Protein AF-A0A0G1CYW5-F1 (afdb_monomer_lite)

Structure (mmCIF, N/CA/C/O backbone):
data_AF-A0A0G1CYW5-F1
#
_entry.id   AF-A0A0G1CYW5-F1
#
loop_
_atom_site.group_PDB
_atom_site.id
_atom_site.type_symbol
_atom_site.label_atom_id
_atom_site.label_alt_id
_atom_site.label_comp_id
_atom_site.label_asym_id
_atom_site.label_entity_id
_atom_site.label_seq_id
_atom_site.pdbx_PDB_ins_code
_atom_site.Cartn_x
_atom_site.Cartn_y
_atom_site.Cartn_z
_atom_site.occupancy
_atom_site.B_iso_or_equiv
_atom_site.auth_seq_id
_atom_site.auth_comp_id
_atom_site.auth_asym_id
_atom_site.auth_atom_id
_atom_site.pdbx_PDB_model_num
ATOM 1 N N . MET A 1 1 ? -20.374 -0.350 -3.161 1.00 35.47 1 MET A N 1
ATOM 2 C CA . MET A 1 1 ? -19.148 -0.023 -3.922 1.00 35.47 1 MET A CA 1
ATOM 3 C C . MET A 1 1 ? -18.260 -1.251 -3.926 1.00 35.47 1 MET A C 1
ATOM 5 O O . MET A 1 1 ? -18.201 -1.932 -2.911 1.00 35.47 1 MET A O 1
ATOM 9 N N . ASN A 1 2 ? -17.727 -1.583 -5.100 1.00 37.34 2 ASN A N 1
ATOM 10 C CA . ASN A 1 2 ? -17.243 -2.909 -5.486 1.00 37.34 2 ASN A CA 1
ATOM 11 C C . ASN A 1 2 ? -16.044 -3.383 -4.656 1.00 37.34 2 ASN A C 1
ATOM 13 O O . ASN A 1 2 ? -15.066 -2.659 -4.522 1.00 37.34 2 ASN A O 1
ATOM 17 N N . ALA A 1 3 ? -16.111 -4.624 -4.169 1.00 35.69 3 ALA A N 1
ATOM 18 C CA . ALA A 1 3 ? -15.037 -5.351 -3.486 1.00 35.69 3 ALA A CA 1
ATOM 19 C C . ALA A 1 3 ? -13.924 -5.797 -4.461 1.00 35.69 3 ALA A C 1
ATOM 21 O O . ALA A 1 3 ? -13.541 -6.964 -4.494 1.00 35.69 3 ALA A O 1
ATOM 22 N N . GLN A 1 4 ? -13.466 -4.890 -5.323 1.00 35.16 4 GLN A N 1
ATOM 23 C CA . GLN A 1 4 ? -12.423 -5.149 -6.311 1.00 35.16 4 GLN A CA 1
ATOM 24 C C . GLN A 1 4 ? -11.153 -4.389 -5.940 1.00 35.16 4 GLN A C 1
ATOM 26 O O . GLN A 1 4 ? -11.212 -3.246 -5.500 1.00 35.16 4 GLN A O 1
ATOM 31 N N . LEU A 1 5 ? -10.014 -5.047 -6.145 1.00 34.84 5 LEU A N 1
ATOM 32 C CA . LEU A 1 5 ? -8.709 -4.654 -5.616 1.00 34.84 5 LEU A CA 1
ATOM 33 C C . LEU A 1 5 ? -8.101 -3.377 -6.232 1.00 34.84 5 LEU A C 1
ATOM 35 O O . LEU A 1 5 ? -7.064 -2.952 -5.752 1.00 34.84 5 LEU A O 1
ATOM 39 N N . ASN A 1 6 ? -8.694 -2.769 -7.270 1.00 35.06 6 ASN A N 1
ATOM 40 C CA . ASN A 1 6 ? -8.085 -1.640 -7.987 1.00 35.06 6 ASN A CA 1
ATOM 41 C C . ASN A 1 6 ? -9.138 -0.658 -8.525 1.00 35.06 6 ASN A C 1
ATOM 43 O O . ASN A 1 6 ? -9.950 -1.023 -9.378 1.00 35.06 6 ASN A O 1
ATOM 47 N N . HIS A 1 7 ? -9.094 0.604 -8.090 1.00 34.06 7 HIS A N 1
ATOM 48 C CA . HIS A 1 7 ? -9.807 1.700 -8.747 1.00 34.06 7 HIS A CA 1
ATOM 49 C C . HIS A 1 7 ? -8.996 2.996 -8.612 1.00 34.06 7 HIS A C 1
ATOM 51 O O . HIS A 1 7 ? -8.757 3.449 -7.499 1.00 34.06 7 HIS A O 1
ATOM 57 N N . SER A 1 8 ? -8.611 3.626 -9.725 1.00 36.81 8 SER A N 1
ATOM 58 C CA . SER A 1 8 ? -8.059 4.989 -9.729 1.00 36.81 8 SER A CA 1
ATOM 59 C C . SER A 1 8 ? -8.842 5.887 -10.694 1.00 36.81 8 SER A C 1
ATOM 61 O O . SER A 1 8 ? -9.501 5.413 -11.622 1.00 36.81 8 SER A O 1
ATOM 63 N N . LEU A 1 9 ? -8.837 7.191 -10.412 1.00 36.44 9 LEU A N 1
ATOM 64 C CA . LEU A 1 9 ? -9.386 8.258 -11.248 1.00 36.44 9 LEU A CA 1
ATOM 65 C C . LEU A 1 9 ? -8.272 9.291 -11.445 1.00 36.44 9 LEU A C 1
ATOM 67 O O . LEU A 1 9 ? -7.995 10.062 -10.528 1.00 36.44 9 LEU A O 1
ATOM 71 N N . ALA A 1 10 ? -7.669 9.330 -12.633 1.00 38.66 10 ALA A N 1
ATOM 72 C CA . ALA A 1 10 ? -6.782 10.408 -13.058 1.00 38.66 10 ALA A CA 1
ATOM 73 C C . ALA A 1 10 ? -7.227 10.959 -14.424 1.00 38.66 10 ALA A C 1
ATOM 75 O O . ALA A 1 10 ? -7.764 10.254 -15.275 1.00 38.66 10 ALA A O 1
ATOM 76 N N . THR A 1 11 ? -7.072 12.271 -14.604 1.00 43.22 11 THR A N 1
ATOM 77 C CA . THR A 1 11 ? -7.527 13.039 -15.773 1.00 43.22 11 THR A CA 1
ATOM 78 C C . THR A 1 11 ? -6.419 13.209 -16.815 1.00 43.22 11 THR A C 1
ATOM 80 O O . THR A 1 11 ? -6.026 14.333 -17.128 1.00 43.22 11 THR A O 1
ATOM 83 N N . ALA A 1 12 ? -5.919 12.114 -17.383 1.00 44.38 12 ALA A N 1
ATOM 84 C CA . ALA A 1 12 ? -5.342 12.138 -18.730 1.00 44.38 12 ALA A CA 1
ATOM 85 C C . ALA A 1 12 ? -6.447 11.807 -19.760 1.00 44.38 12 ALA A C 1
ATOM 87 O O . ALA A 1 12 ? -7.526 11.339 -19.381 1.00 44.38 12 ALA A O 1
ATOM 88 N N . PRO A 1 13 ? -6.268 12.081 -21.072 1.00 54.81 13 PRO A N 1
ATOM 89 C CA . PRO A 1 13 ? -7.204 11.570 -22.068 1.00 54.81 13 PRO A CA 1
ATOM 90 C C . PRO A 1 13 ? -7.339 10.057 -21.845 1.00 54.81 13 PRO A C 1
ATOM 92 O O . PRO A 1 13 ? -6.326 9.381 -21.685 1.00 54.81 13 PRO A O 1
ATOM 95 N N . ASN A 1 14 ? -8.573 9.537 -21.809 1.00 60.72 14 ASN A N 1
ATOM 96 C CA . ASN A 1 14 ? -8.888 8.170 -21.355 1.00 60.72 14 ASN A CA 1
ATOM 97 C C . ASN A 1 14 ? -8.006 7.062 -21.955 1.00 60.72 14 ASN A C 1
ATOM 99 O O . ASN A 1 14 ? -7.953 5.975 -21.396 1.00 60.72 14 ASN A O 1
ATOM 103 N N . TYR A 1 15 ? -7.401 7.286 -23.123 1.00 66.88 15 TYR A N 1
ATOM 104 C CA . TYR A 1 15 ? -6.539 6.311 -23.778 1.00 66.88 15 TYR A CA 1
ATOM 105 C C . TYR A 1 15 ? -5.084 6.362 -23.258 1.00 66.88 15 TYR A C 1
ATOM 107 O O . TYR A 1 15 ? -4.686 5.373 -22.654 1.00 66.88 15 TYR A O 1
ATOM 115 N N . PRO A 1 16 ? -4.331 7.483 -23.361 1.00 70.56 16 PRO A N 1
ATOM 116 C CA . PRO A 1 16 ? -3.016 7.634 -22.725 1.00 70.56 16 PRO A CA 1
ATOM 117 C C . PRO A 1 16 ? -2.966 7.248 -21.244 1.00 70.56 16 PRO A C 1
ATOM 119 O O . PRO A 1 16 ? -2.003 6.617 -20.823 1.00 70.56 16 PRO A O 1
ATOM 122 N N . ASP A 1 17 ? -4.000 7.601 -20.474 1.00 72.75 17 ASP A N 1
ATOM 123 C CA . ASP A 1 17 ? -4.091 7.274 -19.046 1.00 72.75 17 ASP A CA 1
ATOM 124 C C . ASP A 1 17 ? -4.133 5.757 -18.802 1.00 72.75 17 ASP A C 1
ATOM 126 O O . ASP A 1 17 ? -3.379 5.220 -17.994 1.00 72.75 17 ASP A O 1
ATOM 130 N N . LYS A 1 18 ? -4.978 5.049 -19.565 1.00 75.19 18 LYS A N 1
ATOM 131 C CA . LYS A 1 18 ? -5.181 3.596 -19.451 1.00 75.19 18 LYS A CA 1
ATOM 132 C C . LYS A 1 18 ? -4.011 2.771 -19.972 1.00 75.19 18 LYS A C 1
ATOM 134 O O . LYS A 1 18 ? -3.909 1.597 -19.632 1.00 75.19 18 LYS A O 1
ATOM 139 N N . THR A 1 19 ? -3.183 3.344 -20.840 1.00 77.94 19 THR A N 1
ATOM 140 C CA . THR A 1 19 ? -2.037 2.650 -21.440 1.00 77.94 19 THR A CA 1
ATOM 141 C C . THR A 1 19 ? -0.721 2.936 -20.719 1.00 77.94 19 THR A C 1
ATOM 143 O O . THR A 1 19 ? 0.299 2.371 -21.106 1.00 77.94 19 THR A O 1
ATOM 146 N N . ALA A 1 20 ? -0.714 3.811 -19.711 1.00 84.25 20 ALA A N 1
ATOM 147 C CA . ALA A 1 20 ? 0.466 4.112 -18.908 1.00 84.25 20 ALA A CA 1
ATOM 148 C C . ALA A 1 20 ? 0.555 3.212 -17.669 1.00 84.25 20 ALA A C 1
ATOM 150 O O . ALA A 1 20 ? -0.458 2.807 -17.099 1.00 84.25 20 ALA A O 1
ATOM 151 N N . VAL A 1 21 ? 1.779 2.972 -17.202 1.00 87.25 21 VAL A N 1
ATOM 152 C CA . VAL A 1 21 ? 2.038 2.583 -15.813 1.00 87.25 21 VAL A CA 1
ATOM 153 C C . VAL A 1 21 ? 2.137 3.862 -14.984 1.00 87.25 21 VAL A C 1
ATOM 155 O O . VAL A 1 21 ? 2.821 4.808 -15.379 1.00 87.25 21 VAL A O 1
ATOM 158 N N . HIS A 1 22 ? 1.428 3.902 -13.857 1.00 86.75 22 HIS A N 1
ATOM 159 C CA . HIS A 1 22 ? 1.350 5.073 -12.984 1.00 86.75 22 HIS A CA 1
ATOM 160 C C . HIS A 1 22 ? 2.319 4.894 -11.820 1.00 86.75 22 HIS A C 1
ATOM 162 O O . HIS A 1 22 ? 2.176 3.968 -11.023 1.00 86.75 22 HIS A O 1
ATOM 168 N N . PHE A 1 23 ? 3.303 5.782 -11.725 1.00 87.12 23 PHE A N 1
ATOM 169 C CA . PHE A 1 23 ? 4.246 5.830 -10.611 1.00 87.12 23 PHE A CA 1
ATOM 170 C C . PHE A 1 23 ? 4.015 7.071 -9.765 1.00 87.12 23 PHE A C 1
ATOM 172 O O . PHE A 1 23 ? 3.715 8.133 -10.295 1.00 87.12 23 PHE A O 1
ATOM 179 N N . ALA A 1 24 ? 4.250 6.974 -8.461 1.00 85.75 24 ALA A N 1
ATOM 180 C CA . ALA A 1 24 ? 4.375 8.149 -7.611 1.00 85.75 24 ALA A CA 1
ATOM 181 C C . ALA A 1 24 ? 5.832 8.625 -7.586 1.00 85.75 24 ALA A C 1
ATOM 183 O O . ALA A 1 24 ? 6.756 7.841 -7.358 1.00 85.75 24 ALA A O 1
ATOM 184 N N . ALA A 1 25 ? 6.058 9.920 -7.802 1.00 81.75 25 ALA A N 1
ATOM 185 C CA . ALA A 1 25 ? 7.388 10.493 -7.656 1.00 81.75 25 ALA A CA 1
ATOM 186 C C . ALA A 1 25 ? 7.749 10.672 -6.169 1.00 81.75 25 ALA A C 1
ATOM 188 O O . ALA A 1 25 ? 7.001 11.289 -5.411 1.00 81.75 25 ALA A O 1
ATOM 189 N N . GLN A 1 26 ? 8.946 10.211 -5.782 1.00 73.19 26 GLN A N 1
ATOM 190 C CA . GLN A 1 26 ? 9.633 10.447 -4.494 1.00 73.19 26 GLN A CA 1
ATOM 191 C C . GLN A 1 26 ? 9.058 9.786 -3.236 1.00 73.19 26 GLN A C 1
ATOM 193 O O . GLN A 1 26 ? 9.808 9.594 -2.281 1.00 73.19 26 GLN A O 1
ATOM 198 N N . ILE A 1 27 ? 7.769 9.460 -3.212 1.00 76.62 27 ILE A N 1
ATOM 199 C CA . ILE A 1 27 ? 7.107 8.791 -2.086 1.00 76.62 27 ILE A CA 1
ATOM 200 C C . ILE A 1 27 ? 6.412 7.524 -2.571 1.00 76.62 27 ILE A C 1
ATOM 202 O O . ILE A 1 27 ? 6.005 7.444 -3.729 1.00 76.62 27 ILE A O 1
ATOM 206 N N . VAL A 1 28 ? 6.224 6.556 -1.674 1.00 78.94 28 VAL A N 1
ATOM 207 C CA . VAL A 1 28 ? 5.245 5.493 -1.919 1.00 78.94 28 VAL A CA 1
ATOM 208 C C . VAL A 1 28 ? 3.871 6.089 -1.660 1.00 78.94 28 VAL A C 1
ATOM 210 O O . VAL A 1 28 ? 3.590 6.532 -0.554 1.00 78.94 28 VAL A O 1
ATOM 213 N N . ALA A 1 29 ? 3.031 6.137 -2.686 1.00 76.25 29 ALA A N 1
ATOM 214 C CA . ALA A 1 29 ? 1.647 6.584 -2.575 1.00 76.25 29 ALA A CA 1
ATOM 215 C C . ALA A 1 29 ? 0.728 5.411 -2.180 1.00 76.25 29 ALA A C 1
ATOM 217 O O . ALA A 1 29 ? -0.295 5.165 -2.813 1.00 76.25 29 ALA A O 1
ATOM 218 N N . ASP A 1 30 ? 1.109 4.673 -1.138 1.00 71.38 30 ASP A N 1
ATOM 219 C CA . ASP A 1 30 ? 0.374 3.533 -0.575 1.00 71.38 30 ASP A CA 1
ATOM 220 C C . ASP A 1 30 ? -1.043 3.920 -0.127 1.00 71.38 30 ASP A C 1
ATOM 222 O O . ASP A 1 30 ? -1.990 3.179 -0.357 1.00 71.38 30 ASP A O 1
ATOM 226 N N . GLY A 1 31 ? -1.229 5.131 0.399 1.00 69.00 31 GLY A N 1
ATOM 227 C CA . GLY A 1 31 ? -2.561 5.651 0.723 1.00 69.00 31 GLY A CA 1
ATOM 228 C C . GLY A 1 31 ? -3.488 5.874 -0.485 1.00 69.00 31 GLY A C 1
ATOM 229 O O . GLY A 1 31 ? -4.690 6.042 -0.294 1.00 69.00 31 GLY A O 1
ATOM 230 N N . TYR A 1 32 ? -2.955 5.895 -1.714 1.00 68.94 32 TYR A N 1
ATOM 231 C CA . TYR A 1 32 ? -3.727 6.098 -2.950 1.00 68.94 32 TYR A CA 1
ATOM 232 C C . TYR A 1 32 ? -3.788 4.847 -3.834 1.00 68.94 32 TYR A C 1
ATOM 234 O O . TYR A 1 32 ? -4.813 4.597 -4.465 1.00 68.94 32 TYR A O 1
ATOM 242 N N . TYR A 1 33 ? -2.698 4.080 -3.883 1.00 69.50 33 TYR A N 1
ATOM 243 C CA . TYR A 1 33 ? -2.515 2.927 -4.771 1.00 69.50 33 TYR A CA 1
ATOM 244 C C . TYR A 1 33 ? -2.221 1.619 -4.023 1.00 69.50 33 TYR A C 1
ATOM 246 O O . TYR A 1 33 ? -2.052 0.578 -4.654 1.00 69.50 33 TYR A O 1
ATOM 254 N N . GLY A 1 34 ? -2.106 1.656 -2.695 1.00 59.84 34 GLY A N 1
ATOM 255 C CA . GLY A 1 34 ? -1.842 0.481 -1.872 1.00 59.84 34 GLY A CA 1
ATOM 256 C C . GLY A 1 34 ? -3.067 -0.422 -1.754 1.00 59.84 34 GLY A C 1
ATOM 257 O O . GLY A 1 34 ? -4.206 0.041 -1.751 1.00 59.84 34 GLY A O 1
ATOM 258 N N . GLY A 1 35 ? -2.815 -1.729 -1.668 1.00 75.12 35 GLY A N 1
ATOM 259 C CA . GLY A 1 35 ? -3.857 -2.737 -1.475 1.00 75.12 35 GLY A CA 1
ATOM 260 C C . GLY A 1 35 ? -4.054 -3.073 -0.000 1.00 75.12 35 GLY A C 1
ATOM 261 O O . GLY A 1 35 ? -5.058 -2.721 0.612 1.00 75.12 35 GLY A O 1
ATOM 262 N N . GLU A 1 36 ? -3.076 -3.766 0.580 1.00 87.00 36 GLU A N 1
ATOM 263 C CA . GLU A 1 36 ? -3.122 -4.232 1.963 1.00 87.00 36 GLU A CA 1
ATOM 264 C C . GLU A 1 36 ? -2.100 -3.484 2.810 1.00 87.00 36 GLU A C 1
ATOM 266 O O . GLU A 1 36 ? -0.896 -3.705 2.668 1.00 87.00 36 GLU A O 1
ATOM 271 N N . LYS A 1 37 ? -2.581 -2.626 3.718 1.00 83.12 37 LYS A N 1
ATOM 272 C CA . LYS A 1 37 ? -1.691 -1.894 4.617 1.00 83.12 37 LYS A CA 1
ATOM 273 C C . LYS A 1 37 ? -0.791 -2.844 5.410 1.00 83.12 37 LYS A C 1
ATOM 275 O O . LYS A 1 37 ? -1.239 -3.927 5.805 1.00 83.12 37 LYS A O 1
ATOM 280 N N . SER A 1 38 ? 0.459 -2.444 5.609 1.00 85.19 38 SER A N 1
ATOM 281 C CA . SER A 1 38 ? 1.541 -3.220 6.219 1.00 85.19 38 SER A CA 1
ATOM 282 C C . SER A 1 38 ? 1.889 -4.517 5.480 1.00 85.19 38 SER A C 1
ATOM 284 O O . SER A 1 38 ? 2.714 -5.281 5.966 1.00 85.19 38 SER A O 1
ATOM 286 N N . ASN A 1 39 ? 1.284 -4.807 4.328 1.00 91.50 39 ASN A N 1
ATOM 287 C CA . ASN A 1 39 ? 1.619 -5.928 3.447 1.00 91.50 39 ASN A CA 1
ATOM 288 C C . ASN A 1 39 ? 1.938 -5.417 2.028 1.00 91.50 39 ASN A C 1
ATOM 290 O O . ASN A 1 39 ? 1.709 -6.102 1.032 1.00 91.50 39 ASN A O 1
ATOM 294 N N . GLU A 1 40 ? 2.413 -4.175 1.913 1.00 90.44 40 GLU A N 1
ATOM 295 C CA . GLU A 1 40 ? 2.607 -3.517 0.630 1.00 90.44 40 GLU A CA 1
ATOM 296 C C . GLU A 1 40 ? 3.815 -4.085 -0.116 1.00 90.44 40 GLU A C 1
ATOM 298 O O . GLU A 1 40 ? 4.939 -4.137 0.378 1.00 90.44 40 GLU A O 1
ATOM 303 N N . VAL A 1 41 ? 3.600 -4.445 -1.375 1.00 91.44 41 VAL A N 1
ATOM 304 C CA . VAL A 1 41 ? 4.690 -4.640 -2.327 1.00 91.44 41 VAL A CA 1
ATOM 305 C C . VAL A 1 41 ? 4.845 -3.353 -3.114 1.00 91.44 41 VAL A C 1
ATOM 307 O O . VAL A 1 41 ? 3.878 -2.859 -3.693 1.00 91.44 41 VAL A O 1
ATOM 310 N N . PHE A 1 42 ? 6.056 -2.806 -3.152 1.00 91.06 42 PHE A N 1
ATOM 311 C CA . PHE A 1 42 ? 6.333 -1.607 -3.935 1.00 91.06 42 PHE A CA 1
ATOM 312 C C . PHE A 1 42 ? 7.677 -1.690 -4.652 1.00 91.06 42 PHE A C 1
ATOM 314 O O . PHE A 1 42 ? 8.542 -2.510 -4.341 1.00 91.06 42 PHE A O 1
ATOM 321 N N . PHE A 1 43 ? 7.832 -0.824 -5.649 1.00 90.25 43 PHE A N 1
ATOM 322 C CA . PHE A 1 43 ? 8.967 -0.817 -6.558 1.00 90.25 43 PHE A CA 1
ATOM 323 C C . PHE A 1 43 ? 9.598 0.570 -6.568 1.00 90.25 43 PHE A C 1
ATOM 325 O O . PHE A 1 43 ? 8.890 1.573 -6.661 1.00 90.25 43 PHE A O 1
ATOM 332 N N . LEU A 1 44 ? 10.927 0.626 -6.515 1.00 89.12 44 LEU A N 1
ATOM 333 C CA . LEU A 1 44 ? 11.687 1.848 -6.752 1.00 89.12 44 LEU A CA 1
ATOM 334 C C . LEU A 1 44 ? 12.423 1.737 -8.075 1.00 89.12 44 LEU A C 1
ATOM 336 O O . LEU A 1 44 ? 13.297 0.887 -8.229 1.00 89.12 44 LEU A O 1
ATOM 340 N N . TYR A 1 45 ? 12.102 2.628 -9.003 1.00 87.94 45 TYR A N 1
ATOM 341 C CA . TYR A 1 45 ? 12.786 2.716 -10.285 1.00 87.94 45 TYR A CA 1
ATOM 342 C C . TYR A 1 45 ? 13.728 3.921 -10.301 1.00 87.94 45 TYR A C 1
ATOM 344 O O . TYR A 1 45 ? 13.310 5.016 -9.909 1.00 87.94 45 TYR A O 1
ATOM 352 N N . PRO A 1 46 ? 14.981 3.751 -10.755 1.00 84.69 46 PRO A N 1
ATOM 353 C CA . PRO A 1 46 ? 15.873 4.873 -11.000 1.00 84.69 46 PRO A CA 1
ATOM 354 C C . PRO A 1 46 ? 15.274 5.837 -12.036 1.00 84.69 46 PRO A C 1
ATOM 356 O O . PRO A 1 46 ? 14.812 5.425 -13.104 1.00 84.69 46 PRO A O 1
ATOM 359 N N . SER A 1 47 ? 15.266 7.134 -11.718 1.00 82.75 47 SER A N 1
ATOM 360 C CA . SER A 1 47 ? 14.685 8.160 -12.595 1.00 82.75 47 SER A CA 1
ATOM 361 C C . SER A 1 47 ? 15.394 8.254 -13.947 1.00 82.75 47 SER A C 1
ATOM 363 O O . SER A 1 47 ? 14.755 8.559 -14.946 1.00 82.75 47 SER A O 1
ATOM 365 N N . ASP A 1 48 ? 16.701 7.996 -13.991 1.00 79.06 48 ASP A N 1
ATOM 366 C CA . ASP A 1 48 ? 17.507 7.968 -15.214 1.00 79.06 48 ASP A CA 1
ATOM 367 C C . ASP A 1 48 ? 17.105 6.808 -16.130 1.00 79.06 48 ASP A C 1
ATOM 369 O O . ASP A 1 48 ? 16.949 7.010 -17.333 1.00 79.06 48 ASP A O 1
ATOM 373 N N . VAL A 1 49 ? 16.850 5.620 -15.576 1.00 83.50 49 VAL A N 1
ATOM 374 C CA . VAL A 1 49 ? 16.348 4.461 -16.331 1.00 83.50 49 VAL A CA 1
ATOM 375 C C . VAL A 1 49 ? 14.983 4.771 -16.940 1.00 83.50 49 VAL A C 1
ATOM 377 O O . VAL A 1 49 ? 14.790 4.567 -18.139 1.00 83.50 49 VAL A O 1
ATOM 380 N N . LEU A 1 50 ? 14.053 5.319 -16.149 1.00 85.56 50 LEU A N 1
ATOM 381 C CA . LEU A 1 50 ? 12.732 5.696 -16.658 1.00 85.56 50 LEU A CA 1
ATOM 382 C C . LEU A 1 50 ? 12.830 6.784 -17.734 1.00 85.56 50 LEU A C 1
ATOM 384 O O . LEU A 1 50 ? 12.254 6.633 -18.807 1.00 85.56 50 LEU A O 1
ATOM 388 N N . ALA A 1 51 ? 13.589 7.851 -17.476 1.00 83.38 51 ALA A N 1
ATOM 389 C CA . ALA A 1 51 ? 13.693 8.988 -18.384 1.00 83.38 51 ALA A CA 1
ATOM 390 C C . ALA A 1 51 ? 14.435 8.673 -19.690 1.00 83.38 51 ALA A C 1
ATOM 392 O O . ALA A 1 51 ? 14.185 9.325 -20.701 1.00 83.38 51 ALA A O 1
ATOM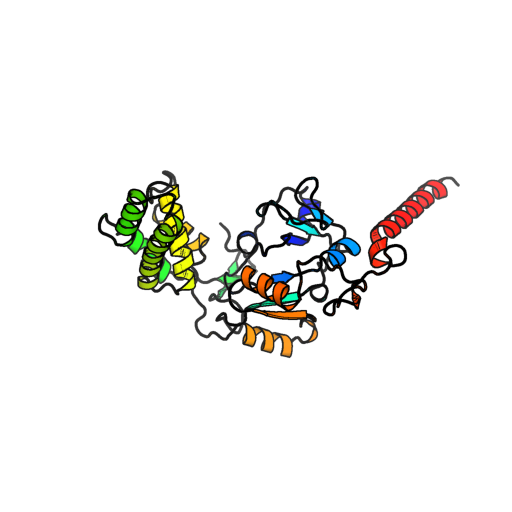 393 N N . SER A 1 52 ? 15.365 7.715 -19.671 1.00 79.44 52 SER A N 1
ATOM 394 C CA . SER A 1 52 ? 16.179 7.369 -20.841 1.00 79.44 52 SER A CA 1
ATOM 395 C C . SER A 1 52 ? 15.584 6.267 -21.710 1.00 79.44 52 SER A C 1
ATOM 397 O O . SER A 1 52 ? 15.982 6.167 -22.862 1.00 79.44 52 SER A O 1
ATOM 399 N N . GLN A 1 53 ? 14.672 5.432 -21.201 1.00 81.81 53 GLN A N 1
ATOM 400 C CA . GLN A 1 53 ? 14.197 4.235 -21.923 1.00 81.81 53 GLN A CA 1
ATOM 401 C C . GLN A 1 53 ? 12.694 4.237 -22.208 1.00 81.81 53 GLN A C 1
ATOM 403 O O . GLN A 1 53 ? 12.191 3.362 -22.924 1.00 81.81 53 GLN A O 1
ATOM 408 N N . HIS A 1 54 ? 11.965 5.197 -21.642 1.00 83.56 54 HIS A N 1
ATOM 409 C CA . HIS A 1 54 ? 10.517 5.251 -21.733 1.00 83.56 54 HIS A CA 1
ATOM 410 C C . HIS A 1 54 ? 10.026 6.652 -22.061 1.00 83.56 54 HIS A C 1
ATOM 412 O O . HIS A 1 54 ? 10.592 7.654 -21.629 1.00 83.56 54 HIS A O 1
ATOM 418 N N . ASP A 1 55 ? 8.911 6.701 -22.782 1.00 83.69 55 ASP A N 1
ATOM 419 C CA . ASP A 1 55 ? 8.125 7.917 -22.881 1.00 83.69 55 ASP A CA 1
ATOM 420 C C . ASP A 1 55 ? 7.432 8.145 -21.541 1.00 83.69 55 ASP A C 1
ATOM 422 O O . ASP A 1 55 ? 6.857 7.220 -20.956 1.00 83.69 55 ASP A O 1
ATOM 426 N N . PHE A 1 56 ? 7.479 9.379 -21.049 1.00 86.69 56 PHE A N 1
ATOM 427 C CA . PHE A 1 56 ? 6.874 9.727 -19.775 1.00 86.69 56 PHE A CA 1
ATOM 428 C C . PHE A 1 56 ? 6.243 11.113 -19.795 1.00 86.69 56 PHE A C 1
ATOM 430 O O . PHE A 1 56 ? 6.612 11.994 -20.573 1.00 86.69 56 PHE A O 1
ATOM 437 N N . ALA A 1 57 ? 5.292 11.316 -18.894 1.00 85.50 57 ALA A N 1
ATOM 438 C CA . ALA A 1 57 ? 4.733 12.619 -18.594 1.00 85.50 57 ALA A CA 1
ATOM 439 C C . ALA A 1 57 ? 4.432 12.711 -17.103 1.00 85.50 57 ALA A C 1
ATOM 441 O O . ALA A 1 57 ? 4.071 11.727 -16.464 1.00 85.50 57 ALA A O 1
ATOM 442 N N . PHE A 1 58 ? 4.545 13.911 -16.551 1.00 84.25 58 PHE A N 1
ATOM 443 C CA . PHE A 1 58 ? 4.110 14.181 -15.189 1.00 84.25 58 PHE A CA 1
ATOM 444 C C . PHE A 1 58 ? 2.695 14.741 -15.186 1.00 84.25 58 PHE A C 1
ATOM 446 O O . PHE A 1 58 ? 2.295 15.492 -16.082 1.00 84.25 58 PHE A O 1
ATOM 453 N N . ASN A 1 59 ? 1.959 14.442 -14.121 1.00 77.50 59 ASN A N 1
ATOM 454 C CA . ASN A 1 59 ? 0.691 15.093 -13.848 1.00 77.50 59 ASN A CA 1
ATOM 455 C C . ASN A 1 59 ? 0.920 16.562 -13.440 1.00 77.50 59 ASN A C 1
ATOM 457 O O . ASN A 1 59 ? 1.149 16.885 -12.272 1.00 77.50 59 ASN A O 1
ATOM 461 N N . GLY A 1 60 ? 0.900 17.471 -14.417 1.00 71.56 60 GLY A N 1
ATOM 462 C CA . GLY A 1 60 ? 1.000 18.920 -14.214 1.00 71.56 60 GLY A CA 1
ATOM 463 C C . GLY A 1 60 ? 2.162 19.586 -14.957 1.00 71.56 60 GLY A C 1
ATOM 464 O O . GLY A 1 60 ? 3.185 18.977 -15.256 1.00 71.56 60 GLY A O 1
ATOM 465 N N . TRP A 1 61 ? 1.998 20.876 -15.254 1.00 69.94 61 TRP A N 1
ATOM 466 C CA . TRP A 1 61 ? 2.967 21.660 -16.024 1.00 69.94 61 TRP A CA 1
ATOM 467 C C . TRP A 1 61 ? 4.275 21.913 -15.260 1.00 69.94 61 TRP A C 1
ATOM 469 O O . TRP A 1 61 ? 4.259 22.280 -14.087 1.00 69.94 61 TRP A O 1
ATOM 479 N N . GLY A 1 62 ? 5.410 21.791 -15.959 1.00 72.75 62 GLY A N 1
ATOM 480 C CA . GLY A 1 62 ? 6.739 22.151 -15.440 1.00 72.75 62 GLY A CA 1
ATOM 481 C C . GLY A 1 62 ? 7.347 21.157 -14.443 1.00 72.75 62 GLY A C 1
ATOM 482 O O . GLY A 1 62 ? 8.316 21.507 -13.755 1.00 72.75 62 GLY A O 1
ATOM 483 N N . LYS A 1 63 ? 6.767 19.956 -14.357 1.00 79.38 63 LYS A N 1
ATOM 484 C CA . LYS A 1 63 ? 7.258 18.819 -13.579 1.00 79.38 63 LYS A CA 1
ATOM 485 C C . LYS A 1 63 ? 8.099 17.897 -14.462 1.00 79.38 63 LYS A C 1
ATOM 487 O O . LYS A 1 63 ? 7.741 17.640 -15.608 1.00 79.38 63 LYS A O 1
ATOM 492 N N . ASP A 1 64 ? 9.209 17.425 -13.916 1.00 81.00 64 ASP A N 1
ATOM 493 C CA . ASP A 1 64 ? 10.156 16.521 -14.563 1.00 81.00 64 ASP A CA 1
ATOM 494 C C . ASP A 1 64 ? 10.984 15.777 -13.497 1.00 81.00 64 ASP A C 1
ATOM 496 O O . ASP A 1 64 ? 10.849 16.032 -12.298 1.00 81.00 64 ASP A O 1
ATOM 500 N N . PHE A 1 65 ? 11.867 14.876 -13.930 1.00 81.12 65 PHE A N 1
ATOM 501 C CA . PHE A 1 65 ? 12.772 14.133 -13.047 1.00 81.12 65 PHE A CA 1
ATOM 502 C C . PHE A 1 65 ? 13.979 14.942 -12.537 1.00 81.12 65 PHE A C 1
ATOM 504 O O . PHE A 1 65 ? 14.767 14.420 -11.752 1.00 81.12 65 PHE A O 1
ATOM 511 N N . THR A 1 66 ? 14.161 16.197 -12.961 1.00 76.25 66 THR A N 1
ATOM 512 C CA . THR A 1 66 ? 15.368 16.985 -12.641 1.00 76.25 66 THR A CA 1
ATOM 513 C C . THR A 1 66 ? 15.328 17.609 -11.250 1.00 76.25 66 THR A C 1
ATOM 515 O O . THR A 1 66 ? 16.355 18.055 -10.736 1.00 76.25 66 THR A O 1
ATOM 518 N N . LYS A 1 67 ? 14.148 17.647 -10.624 1.00 74.50 67 LYS A N 1
ATOM 519 C CA . LYS A 1 67 ? 13.939 18.237 -9.302 1.00 74.50 67 LYS A CA 1
ATOM 520 C C . LYS A 1 67 ? 12.895 17.467 -8.491 1.00 74.50 67 LYS A C 1
ATOM 522 O O . LYS A 1 67 ? 11.953 16.908 -9.056 1.00 74.50 67 LYS A O 1
ATOM 527 N N . PRO A 1 68 ? 13.018 17.491 -7.156 1.00 73.94 68 PRO A N 1
ATOM 528 C CA . PRO A 1 68 ? 11.945 17.117 -6.251 1.00 73.94 68 PRO A CA 1
ATOM 529 C C . PRO A 1 68 ? 10.608 17.790 -6.596 1.00 73.94 68 PRO A C 1
ATOM 531 O O . PRO A 1 68 ? 10.568 18.997 -6.843 1.00 73.94 68 PRO A O 1
ATOM 534 N N . GLN A 1 69 ? 9.511 17.034 -6.570 1.00 74.75 69 GLN A N 1
ATOM 535 C CA . GLN A 1 69 ? 8.158 17.573 -6.669 1.00 74.75 69 GLN A CA 1
ATOM 536 C C . GLN A 1 69 ? 7.756 18.187 -5.325 1.00 74.75 69 GLN A C 1
ATOM 538 O O . GLN A 1 69 ? 8.015 17.633 -4.259 1.00 74.75 69 GLN A O 1
ATOM 543 N N . SER A 1 70 ? 7.127 19.361 -5.373 1.00 69.12 70 SER A N 1
ATOM 544 C CA . SER A 1 70 ? 6.630 20.058 -4.180 1.00 69.12 70 SER A CA 1
ATOM 545 C C . SER A 1 70 ? 5.212 19.643 -3.777 1.00 69.12 70 SER A C 1
ATOM 547 O O . SER A 1 70 ? 4.779 19.943 -2.672 1.00 69.12 70 SER A O 1
ATOM 549 N N . GLU A 1 71 ? 4.473 19.018 -4.694 1.00 71.00 71 GLU A N 1
ATOM 550 C CA . GLU A 1 71 ? 3.103 18.534 -4.508 1.00 71.00 71 GLU A CA 1
ATOM 551 C C . GLU A 1 71 ? 3.145 17.012 -4.374 1.00 71.00 71 GLU A C 1
ATOM 553 O O . GLU A 1 71 ? 3.740 16.357 -5.226 1.00 71.00 71 GLU A O 1
ATOM 558 N N . THR A 1 72 ? 2.513 16.464 -3.337 1.00 69.94 72 THR A N 1
ATOM 559 C CA . THR A 1 72 ? 2.509 15.023 -3.034 1.00 69.94 72 THR A CA 1
ATOM 560 C C . THR A 1 72 ? 1.210 14.332 -3.431 1.00 69.94 72 THR A C 1
ATOM 562 O O . THR A 1 72 ? 1.203 13.117 -3.573 1.00 69.94 72 THR A O 1
ATOM 565 N N . LYS A 1 73 ? 0.112 15.076 -3.623 1.00 68.56 73 LYS A N 1
ATOM 566 C CA . LYS A 1 73 ? -1.191 14.514 -4.009 1.00 68.56 73 LYS A CA 1
ATOM 567 C C . LYS A 1 73 ? -1.309 14.244 -5.509 1.00 68.56 73 LYS A C 1
ATOM 569 O O . LYS A 1 73 ? -2.011 13.332 -5.916 1.00 68.56 73 LYS A O 1
ATOM 574 N N . TRP A 1 74 ? -0.659 15.070 -6.322 1.00 72.06 74 TRP A N 1
ATOM 575 C CA . TRP A 1 74 ? -0.677 14.988 -7.785 1.00 72.06 74 TRP A CA 1
ATOM 576 C C . TRP A 1 74 ? 0.747 14.789 -8.302 1.00 72.06 74 TRP A C 1
ATOM 578 O O . TRP A 1 74 ? 1.258 15.601 -9.074 1.00 72.06 74 TRP A O 1
ATOM 588 N N . ASN A 1 75 ? 1.442 13.777 -7.795 1.00 76.31 75 ASN A N 1
ATOM 589 C CA . ASN A 1 75 ? 2.834 13.475 -8.136 1.00 76.31 75 ASN A CA 1
ATOM 590 C C . ASN A 1 75 ? 2.964 12.282 -9.093 1.00 76.31 75 ASN A C 1
ATOM 592 O O . ASN A 1 75 ? 4.040 11.683 -9.160 1.00 76.31 75 ASN A O 1
ATOM 596 N N . ASP A 1 76 ? 1.891 11.958 -9.821 1.00 83.44 76 ASP A N 1
ATOM 597 C CA . ASP A 1 76 ? 1.890 10.847 -10.764 1.00 83.44 76 ASP A CA 1
ATOM 598 C C . ASP A 1 76 ? 2.858 11.108 -11.919 1.00 83.44 76 ASP A C 1
ATOM 600 O O . ASP A 1 76 ? 2.905 12.199 -12.507 1.00 83.44 76 ASP A O 1
ATOM 604 N N . VAL A 1 77 ? 3.594 10.060 -12.258 1.00 87.06 77 VAL A N 1
ATOM 605 C CA . VAL A 1 77 ? 4.393 9.940 -13.464 1.00 87.06 77 VAL A CA 1
ATOM 606 C C . VAL A 1 77 ? 3.777 8.835 -14.300 1.00 87.06 77 VAL A C 1
ATOM 608 O O . VAL A 1 77 ? 3.780 7.665 -13.916 1.00 87.06 77 VAL A O 1
ATOM 611 N N . PHE A 1 78 ? 3.243 9.224 -15.449 1.00 87.38 78 PHE A N 1
ATOM 612 C CA . PHE A 1 78 ? 2.770 8.306 -16.468 1.00 87.38 78 PHE A CA 1
ATOM 613 C C . PHE A 1 78 ? 3.986 7.839 -17.251 1.00 87.38 78 PHE A C 1
ATOM 615 O O . PHE A 1 78 ? 4.688 8.668 -17.828 1.00 87.38 78 PHE A O 1
ATOM 622 N N . VAL A 1 79 ? 4.248 6.537 -17.261 1.00 87.56 79 VAL A N 1
ATOM 623 C CA . VAL A 1 79 ? 5.331 5.938 -18.045 1.00 87.56 79 VAL A CA 1
ATOM 624 C C . VAL A 1 79 ? 4.717 4.947 -19.015 1.00 87.56 79 VAL A C 1
ATOM 626 O O . VAL A 1 79 ? 4.032 4.006 -18.605 1.00 87.56 79 VAL A O 1
ATOM 629 N N . TRP A 1 80 ? 4.947 5.151 -20.309 1.00 85.12 80 TRP A N 1
ATOM 630 C CA . TRP A 1 80 ? 4.399 4.270 -21.328 1.00 85.12 80 TRP A CA 1
ATOM 631 C C . TRP A 1 80 ? 5.332 3.083 -21.596 1.00 85.12 80 TRP A C 1
ATOM 633 O O . TRP A 1 80 ? 6.549 3.249 -21.767 1.00 85.12 80 TRP A O 1
ATOM 643 N N . PRO A 1 81 ? 4.778 1.858 -21.620 1.00 79.81 81 PRO A N 1
ATOM 644 C CA . PRO A 1 81 ? 5.526 0.676 -21.997 1.00 79.81 81 PRO A CA 1
ATOM 645 C C . PRO A 1 81 ? 5.965 0.783 -23.457 1.00 79.81 81 PRO A C 1
ATOM 647 O O . PRO A 1 81 ? 5.380 1.489 -24.276 1.00 79.81 81 PRO A O 1
ATOM 650 N N . SER A 1 82 ? 7.012 0.034 -23.782 1.00 68.62 82 SER A N 1
ATOM 651 C CA . SER A 1 82 ? 7.676 0.110 -25.087 1.00 68.62 82 SER A CA 1
ATOM 652 C C . SER A 1 82 ? 6.821 -0.405 -26.250 1.00 68.62 82 SER A C 1
ATOM 654 O O . SER A 1 82 ? 7.160 -0.170 -27.402 1.00 68.62 82 SER A O 1
ATOM 656 N N . THR A 1 83 ? 5.747 -1.147 -25.964 1.00 67.44 83 THR A N 1
ATOM 657 C CA . THR A 1 83 ? 4.867 -1.766 -26.960 1.00 67.44 83 THR A CA 1
ATOM 658 C C . THR A 1 83 ? 3.403 -1.687 -26.522 1.00 67.44 83 THR A C 1
ATOM 660 O O . THR A 1 83 ? 3.092 -1.786 -25.334 1.00 67.44 83 THR A O 1
ATOM 663 N N . LEU A 1 84 ? 2.489 -1.551 -27.493 1.00 63.16 84 LEU A N 1
ATOM 664 C CA . LEU A 1 84 ? 1.035 -1.514 -27.255 1.00 63.16 84 LEU A CA 1
ATOM 665 C C . LEU A 1 84 ? 0.468 -2.862 -26.774 1.00 63.16 84 LEU A C 1
ATOM 667 O O . LEU A 1 84 ? -0.540 -2.876 -26.074 1.00 63.16 84 LEU A O 1
ATOM 671 N N . ASP A 1 85 ? 1.144 -3.971 -27.091 1.00 64.12 85 ASP A N 1
ATOM 672 C CA . ASP A 1 85 ? 0.774 -5.331 -26.657 1.00 64.12 85 ASP A CA 1
ATOM 673 C C . ASP A 1 85 ? 1.221 -5.651 -25.201 1.00 64.12 85 ASP A C 1
ATOM 675 O O . ASP A 1 85 ? 0.992 -6.750 -24.707 1.00 64.12 85 ASP A O 1
ATOM 679 N N . ASN A 1 86 ? 1.843 -4.660 -24.539 1.00 63.53 86 ASN A N 1
ATOM 680 C CA . ASN A 1 86 ? 2.152 -4.434 -23.117 1.00 63.53 86 ASN A CA 1
ATOM 681 C C . ASN A 1 86 ? 2.672 -5.594 -22.230 1.00 63.53 86 ASN A C 1
ATOM 683 O O . ASN A 1 86 ? 1.888 -6.425 -21.776 1.00 63.53 86 ASN A O 1
ATOM 687 N N . PRO A 1 87 ? 3.943 -5.539 -21.781 1.00 65.06 87 PRO A N 1
ATOM 688 C CA . PRO A 1 87 ? 4.383 -6.262 -20.582 1.00 65.06 87 PRO A CA 1
ATOM 689 C C . PRO A 1 87 ? 4.653 -5.370 -19.346 1.00 65.06 87 PRO A C 1
ATOM 691 O O . PRO A 1 87 ? 5.119 -5.873 -18.328 1.00 65.06 87 PRO A O 1
ATOM 694 N N . GLY A 1 88 ? 4.372 -4.066 -19.392 1.00 79.25 88 GLY A N 1
ATOM 695 C CA . GLY A 1 88 ? 4.633 -3.113 -18.306 1.00 79.25 88 GLY A CA 1
ATOM 696 C C . GLY A 1 88 ? 6.087 -2.632 -18.255 1.00 79.25 88 GLY A C 1
ATOM 697 O O . GLY A 1 88 ? 6.810 -2.680 -19.254 1.00 79.25 88 GLY A O 1
ATOM 698 N N . ILE A 1 89 ? 6.515 -2.138 -17.089 1.00 86.25 89 ILE A N 1
ATOM 699 C CA . ILE A 1 89 ? 7.926 -1.827 -16.810 1.00 86.25 89 ILE A CA 1
ATOM 700 C C . ILE A 1 89 ? 8.579 -3.070 -16.190 1.00 86.25 89 ILE A C 1
ATOM 702 O O . ILE A 1 89 ? 8.010 -3.623 -15.246 1.00 86.25 89 ILE A O 1
ATOM 706 N N . PRO A 1 90 ? 9.738 -3.541 -16.695 1.00 86.44 90 PRO A N 1
ATOM 707 C CA . PRO A 1 90 ? 10.383 -4.736 -16.163 1.00 86.44 90 PRO A CA 1
ATOM 708 C C . PRO A 1 90 ? 10.726 -4.584 -14.682 1.00 86.44 90 PRO A C 1
ATOM 710 O O . PRO A 1 90 ? 11.425 -3.647 -14.315 1.00 86.44 90 PRO A O 1
ATOM 713 N N . VAL A 1 91 ? 10.322 -5.551 -13.858 1.00 88.94 91 VAL A N 1
ATOM 714 C CA . VAL A 1 91 ? 10.587 -5.552 -12.409 1.00 88.94 91 VAL A CA 1
ATOM 715 C C . VAL A 1 91 ? 12.085 -5.451 -12.093 1.00 88.94 91 VAL A C 1
ATOM 717 O O . VAL A 1 91 ? 12.479 -4.733 -11.178 1.00 88.94 91 VAL A O 1
ATOM 720 N N . ASP A 1 92 ? 12.929 -6.093 -12.902 1.00 88.62 92 ASP A N 1
ATOM 721 C CA . ASP A 1 92 ? 14.388 -6.064 -12.740 1.00 88.62 92 ASP A CA 1
ATOM 722 C C . ASP A 1 92 ? 15.030 -4.712 -13.084 1.00 88.62 92 ASP A C 1
ATOM 724 O O . ASP A 1 92 ? 16.209 -4.506 -12.810 1.00 88.62 92 ASP A O 1
ATOM 728 N N . ALA A 1 93 ? 14.282 -3.776 -13.680 1.00 86.69 93 ALA A N 1
ATOM 729 C CA . ALA A 1 93 ? 14.765 -2.416 -13.913 1.00 86.69 93 ALA A CA 1
ATOM 730 C C . ALA A 1 93 ? 14.693 -1.534 -12.651 1.00 86.69 93 ALA A C 1
ATOM 732 O O . ALA A 1 93 ? 15.132 -0.385 -12.690 1.00 86.69 93 ALA A O 1
ATOM 733 N N . GLY A 1 94 ? 14.150 -2.052 -11.546 1.00 89.06 94 GLY A N 1
ATOM 734 C CA . GLY A 1 94 ? 14.064 -1.363 -10.264 1.00 89.06 94 GLY A CA 1
ATOM 735 C C . GLY A 1 94 ? 14.450 -2.253 -9.085 1.00 89.06 94 GLY A C 1
ATOM 736 O O . GLY A 1 94 ? 14.888 -3.390 -9.244 1.00 89.06 94 GLY A O 1
ATOM 737 N N . VAL A 1 95 ? 14.289 -1.712 -7.880 1.00 91.69 95 VAL A N 1
ATOM 738 C CA . VAL A 1 95 ? 14.398 -2.445 -6.615 1.00 91.69 95 VAL A CA 1
ATOM 739 C C . VAL A 1 95 ? 12.999 -2.815 -6.141 1.00 91.69 95 VAL A C 1
ATOM 741 O O . VAL A 1 95 ? 12.142 -1.942 -5.995 1.00 91.69 95 VAL A O 1
ATOM 744 N N . VAL A 1 96 ? 12.782 -4.095 -5.856 1.00 94.19 96 VAL A N 1
ATOM 745 C CA . VAL A 1 96 ? 11.534 -4.604 -5.280 1.00 94.19 96 VAL A CA 1
ATOM 746 C C . VAL A 1 96 ? 11.627 -4.601 -3.767 1.00 94.19 96 VAL A C 1
ATOM 748 O O . VAL A 1 96 ? 12.581 -5.134 -3.199 1.00 94.19 96 VAL A O 1
ATOM 751 N N . PHE A 1 97 ? 10.614 -4.041 -3.121 1.00 94.88 97 PHE A N 1
ATOM 752 C CA . PHE A 1 97 ? 10.459 -4.046 -1.677 1.00 94.88 97 PHE A CA 1
ATOM 753 C C . PHE A 1 97 ? 9.306 -4.964 -1.296 1.00 94.88 97 PHE A C 1
ATOM 755 O O . PHE A 1 97 ? 8.177 -4.774 -1.748 1.00 94.88 97 PHE A O 1
ATOM 762 N N . LEU A 1 98 ? 9.614 -5.963 -0.469 1.00 95.75 98 LEU A N 1
ATOM 763 C CA . LEU A 1 98 ? 8.647 -6.920 0.060 1.00 95.75 98 LEU A CA 1
ATOM 764 C C . LEU A 1 98 ? 8.575 -6.805 1.589 1.00 95.75 98 LEU A C 1
ATOM 766 O O . LEU A 1 98 ? 9.629 -6.689 2.226 1.00 95.75 98 LEU A O 1
ATOM 770 N N . PRO A 1 99 ? 7.379 -6.892 2.196 1.00 95.25 99 PRO A N 1
ATOM 771 C CA . PRO A 1 99 ? 7.247 -6.887 3.646 1.00 95.25 99 PRO A CA 1
ATOM 772 C C . PRO A 1 99 ? 7.984 -8.083 4.247 1.00 95.25 99 PRO A C 1
ATOM 774 O O . PRO A 1 99 ? 7.961 -9.194 3.711 1.00 95.25 99 PRO A O 1
ATOM 777 N N . GLU A 1 100 ? 8.646 -7.882 5.380 1.00 96.50 100 GLU A N 1
ATOM 778 C CA . GLU A 1 100 ? 9.388 -8.957 6.024 1.00 96.50 100 GLU A CA 1
ATOM 779 C C . GLU A 1 100 ? 8.503 -9.785 6.964 1.00 96.50 100 GLU A C 1
ATOM 781 O O . GLU A 1 100 ? 8.498 -11.018 6.904 1.00 96.50 100 GLU A O 1
ATOM 786 N N . LYS A 1 101 ? 7.777 -9.112 7.861 1.00 95.69 101 LYS A N 1
ATOM 787 C CA . LYS A 1 101 ? 7.226 -9.733 9.078 1.00 95.69 101 LYS A CA 1
ATOM 788 C C . LYS A 1 101 ? 5.719 -9.941 9.065 1.00 95.69 101 LYS A C 1
ATOM 790 O O . LYS A 1 101 ? 5.202 -10.582 9.977 1.00 95.69 101 LYS A O 1
ATOM 795 N N . THR A 1 102 ? 5.022 -9.425 8.063 1.00 94.00 102 THR A N 1
ATOM 796 C CA . THR A 1 102 ? 3.560 -9.401 8.062 1.00 94.00 102 THR A CA 1
ATOM 797 C C . THR A 1 102 ? 2.998 -10.822 8.035 1.00 94.00 102 THR A C 1
ATOM 799 O O . THR A 1 102 ? 3.430 -11.616 7.192 1.00 94.00 102 THR A O 1
ATOM 802 N N . PRO A 1 103 ? 2.098 -11.187 8.969 1.00 95.19 103 PRO A N 1
ATOM 803 C CA . PRO A 1 103 ? 1.461 -12.495 8.966 1.00 95.19 103 PRO A CA 1
ATOM 804 C C . PRO A 1 103 ? 0.497 -12.605 7.786 1.00 95.19 103 PRO A C 1
ATOM 806 O O . PRO A 1 103 ? -0.443 -11.815 7.676 1.00 95.19 103 PRO A O 1
ATOM 809 N N . VAL A 1 104 ? 0.733 -13.584 6.921 1.00 96.69 104 VAL A N 1
ATOM 810 C CA . VAL A 1 104 ? -0.046 -13.813 5.703 1.00 96.69 104 VAL A CA 1
ATOM 811 C C . VAL A 1 104 ? -0.441 -15.272 5.574 1.00 96.69 104 VAL A C 1
ATOM 813 O O . VAL A 1 104 ? 0.236 -16.172 6.077 1.00 96.69 104 VAL A O 1
ATOM 816 N N . ASP A 1 105 ? -1.554 -15.503 4.898 1.00 96.75 105 ASP A N 1
ATOM 817 C CA . ASP A 1 105 ? -1.992 -16.827 4.496 1.00 96.75 105 ASP A CA 1
ATOM 818 C C . ASP A 1 105 ? -0.971 -17.454 3.518 1.00 96.75 105 ASP A C 1
ATOM 820 O O . ASP A 1 105 ? -0.581 -16.810 2.540 1.00 96.75 105 ASP A O 1
ATOM 824 N N . PRO A 1 106 ? -0.509 -18.693 3.758 1.00 96.25 106 PRO A N 1
ATOM 825 C CA . PRO A 1 106 ? 0.543 -19.321 2.961 1.00 96.25 106 PRO A CA 1
ATOM 826 C C . PRO A 1 106 ? 0.116 -19.671 1.529 1.00 96.25 106 PRO A C 1
ATOM 828 O O . PRO A 1 106 ? 0.986 -19.879 0.688 1.00 96.25 106 PRO A O 1
ATOM 831 N N . GLU A 1 107 ? -1.186 -19.767 1.243 1.00 93.62 107 GLU A N 1
ATOM 832 C CA . GLU A 1 107 ? -1.700 -20.059 -0.100 1.00 93.62 107 GLU A CA 1
ATOM 833 C C . GLU A 1 107 ? -1.829 -18.780 -0.935 1.00 93.62 107 GLU A C 1
ATOM 835 O O . GLU A 1 107 ? -1.580 -18.794 -2.138 1.00 93.62 107 GLU A O 1
ATOM 840 N N . THR A 1 108 ? -2.225 -17.673 -0.305 1.00 93.12 108 THR A N 1
ATOM 841 C CA . THR A 1 108 ? -2.619 -16.449 -1.020 1.00 93.12 108 THR A CA 1
ATOM 842 C C . THR A 1 108 ? -1.655 -15.279 -0.858 1.00 93.12 108 THR A C 1
ATOM 844 O O . THR A 1 108 ? -1.723 -14.337 -1.645 1.00 93.12 108 THR A O 1
ATOM 847 N N . GLY A 1 109 ? -0.791 -15.291 0.159 1.00 94.69 109 GLY A N 1
ATOM 848 C CA . GLY A 1 109 ? 0.073 -14.158 0.504 1.00 94.69 109 GLY A CA 1
ATOM 849 C C . GLY A 1 109 ? -0.680 -12.941 1.056 1.00 94.69 109 GLY A C 1
ATOM 850 O O . GLY A 1 109 ? -0.067 -11.900 1.290 1.00 94.69 109 GLY A O 1
ATOM 851 N N . SER A 1 110 ? -1.994 -13.059 1.278 1.00 93.88 110 SER A N 1
ATOM 852 C CA . SER A 1 110 ? -2.841 -12.005 1.840 1.00 93.88 110 SER A CA 1
ATOM 853 C C . SER A 1 110 ? -2.851 -12.063 3.362 1.00 93.88 110 SER A C 1
ATOM 855 O O . SER A 1 110 ? -2.812 -13.137 3.968 1.00 93.88 110 SER A O 1
ATOM 857 N N . LYS A 1 111 ? -2.976 -10.900 4.003 1.00 93.38 111 LYS A N 1
ATOM 858 C CA . LYS A 1 111 ? -3.198 -10.814 5.452 1.00 93.38 111 LYS A CA 1
ATOM 859 C C . LYS A 1 111 ? -4.641 -11.148 5.861 1.00 93.38 111 LYS A C 1
ATOM 861 O O . LYS A 1 111 ? -4.935 -11.290 7.055 1.00 93.38 111 LYS A O 1
ATOM 866 N N . TYR A 1 112 ? -5.545 -11.240 4.888 1.00 94.06 112 TYR A N 1
ATOM 867 C CA . TYR A 1 112 ? -6.969 -11.469 5.083 1.00 94.06 112 TYR A CA 1
ATOM 868 C C . TYR A 1 112 ? -7.389 -12.858 4.605 1.00 94.06 112 TYR A C 1
ATOM 870 O O . TYR A 1 112 ? -6.851 -13.417 3.652 1.00 94.06 112 TYR A O 1
ATOM 878 N N . ALA A 1 113 ? -8.394 -13.417 5.272 1.00 95.00 113 ALA A N 1
ATOM 879 C CA . ALA A 1 113 ? -9.031 -14.643 4.833 1.00 95.00 113 ALA A CA 1
ATOM 880 C C . ALA A 1 113 ? -9.836 -14.380 3.554 1.00 95.00 113 ALA A C 1
ATOM 882 O O . ALA A 1 113 ? -10.517 -13.359 3.415 1.00 95.00 113 ALA A O 1
ATOM 883 N N . SER A 1 114 ? -9.789 -15.332 2.629 1.00 94.56 114 SER A N 1
ATOM 884 C CA . SER A 1 114 ? -10.514 -15.256 1.367 1.00 94.56 114 SER A CA 1
ATOM 885 C C . SER A 1 114 ? -11.126 -16.599 0.993 1.00 94.56 114 SER A C 1
ATOM 887 O O . SER A 1 114 ? -10.682 -17.653 1.445 1.00 94.56 114 SER A O 1
ATOM 889 N N . GLU A 1 115 ? -12.148 -16.559 0.149 1.00 94.38 115 GLU A N 1
ATOM 890 C CA . GLU A 1 115 ? -12.815 -17.739 -0.394 1.00 94.38 115 GLU A CA 1
ATOM 891 C C . GLU A 1 115 ? -13.123 -17.550 -1.879 1.00 94.38 115 GLU A C 1
ATOM 893 O O . GLU A 1 115 ? -13.237 -16.426 -2.368 1.00 94.38 115 GLU A O 1
ATOM 898 N N . VAL A 1 116 ? -13.260 -18.651 -2.616 1.00 94.31 116 VAL A N 1
ATOM 899 C CA . VAL A 1 116 ? -13.683 -18.610 -4.019 1.00 94.31 116 VAL A CA 1
ATOM 900 C C . VAL A 1 116 ? -15.208 -18.589 -4.077 1.00 94.31 116 VAL A C 1
ATOM 902 O O . VAL A 1 116 ? -15.870 -19.480 -3.546 1.00 94.31 116 VAL A O 1
ATOM 905 N N . LYS A 1 117 ? -15.772 -17.578 -4.741 1.00 93.19 117 LYS A N 1
ATOM 906 C CA . LYS A 1 117 ? -17.206 -17.449 -5.023 1.00 93.19 117 LYS A CA 1
ATOM 907 C C . LYS A 1 117 ? -17.444 -17.211 -6.506 1.00 93.19 117 LYS A C 1
ATOM 909 O O . LYS A 1 117 ? -16.624 -16.606 -7.185 1.00 93.19 117 LYS A O 1
ATOM 914 N N . VAL A 1 118 ? -18.607 -17.630 -6.997 1.00 91.94 118 VAL A N 1
ATOM 915 C CA . VAL A 1 118 ? -19.065 -17.250 -8.337 1.00 91.94 118 VAL A CA 1
ATOM 916 C C . VAL A 1 118 ? -19.662 -15.846 -8.264 1.00 91.94 118 VAL A C 1
ATOM 918 O O . VAL A 1 118 ? -20.696 -15.642 -7.628 1.00 91.94 118 VAL A O 1
ATOM 921 N N . VAL A 1 119 ? -19.012 -14.882 -8.911 1.00 87.12 119 VAL A N 1
ATOM 922 C CA . VAL A 1 119 ? -19.456 -13.487 -9.016 1.00 87.12 119 VAL A CA 1
ATOM 923 C C . VAL A 1 119 ? -19.582 -13.157 -10.497 1.00 87.12 119 VAL A C 1
ATOM 925 O O . VAL A 1 119 ? -18.622 -13.295 -11.251 1.00 87.12 119 VAL A O 1
ATOM 928 N N . ASP A 1 120 ? -20.781 -12.762 -10.922 1.00 88.38 120 ASP A N 1
ATOM 929 C CA . ASP A 1 120 ? -21.110 -12.478 -12.327 1.00 88.38 120 ASP A CA 1
ATOM 930 C C . ASP A 1 120 ? -20.833 -13.650 -13.292 1.00 88.38 120 ASP A C 1
ATOM 932 O O . ASP A 1 120 ? -20.514 -13.454 -14.460 1.00 88.38 120 ASP A O 1
ATOM 936 N N . GLY A 1 121 ? -20.971 -14.889 -12.807 1.00 89.56 121 GLY A N 1
ATOM 937 C CA . GLY A 1 121 ? -20.750 -16.105 -13.601 1.00 89.56 121 GLY A CA 1
ATOM 938 C C . GLY A 1 121 ? -19.290 -16.559 -13.694 1.00 89.56 121 GLY A C 1
ATOM 939 O O . GLY A 1 121 ? -19.019 -17.564 -14.345 1.00 89.56 121 GLY A O 1
ATOM 940 N N . GLU A 1 122 ? -18.369 -15.871 -13.017 1.00 91.50 122 GLU A N 1
ATOM 941 C CA . GLU A 1 122 ? -16.944 -16.205 -12.969 1.00 91.50 122 GLU A CA 1
ATOM 942 C C . GLU A 1 122 ? -16.522 -16.575 -11.543 1.00 91.50 122 GLU A C 1
ATOM 944 O O . GLU A 1 122 ? -16.933 -15.929 -10.577 1.00 91.50 122 GLU A O 1
ATOM 949 N N . GLU A 1 123 ? -15.678 -17.599 -11.396 1.00 93.38 123 GLU A N 1
ATOM 950 C CA . GLU A 1 123 ? -15.042 -17.904 -10.113 1.00 93.38 123 GLU A CA 1
ATOM 951 C C . GLU A 1 123 ? -14.039 -16.800 -9.760 1.00 93.38 123 GLU A C 1
ATOM 953 O O . GLU A 1 123 ? -13.059 -16.570 -10.468 1.00 93.38 123 GLU A O 1
ATOM 958 N N . LYS A 1 124 ? -14.298 -16.097 -8.655 1.00 92.19 124 LYS A N 1
ATOM 959 C CA . LYS A 1 124 ? -13.462 -15.016 -8.131 1.00 92.19 124 LYS A CA 1
ATOM 960 C C . LYS A 1 124 ? -13.157 -15.271 -6.666 1.00 92.19 124 LYS A C 1
ATOM 962 O O . LYS A 1 124 ? -14.035 -15.633 -5.884 1.00 92.19 124 LYS A O 1
ATOM 967 N N . ARG A 1 125 ? -11.903 -15.051 -6.283 1.00 90.06 125 ARG A N 1
ATOM 968 C CA . ARG A 1 125 ? -11.496 -15.034 -4.878 1.00 90.06 125 ARG A CA 1
ATOM 969 C C . ARG A 1 125 ? -11.941 -13.711 -4.256 1.00 90.06 125 ARG A C 1
ATOM 971 O O . ARG A 1 125 ? -11.634 -12.650 -4.793 1.00 90.06 125 ARG A O 1
ATOM 978 N N . VAL A 1 126 ? -12.677 -13.775 -3.154 1.00 91.19 126 VAL A N 1
ATOM 979 C CA . VAL A 1 126 ? -13.209 -12.611 -2.436 1.00 91.19 126 VAL A CA 1
ATOM 980 C C . VAL A 1 126 ? -12.790 -12.659 -0.972 1.00 91.19 126 VAL A C 1
ATOM 982 O O . VAL A 1 126 ? -12.686 -13.739 -0.392 1.00 91.19 126 VAL A O 1
ATOM 985 N N . MET A 1 127 ? -12.539 -11.493 -0.376 1.00 91.38 127 MET A N 1
ATOM 986 C CA . MET A 1 127 ? -12.240 -11.387 1.055 1.00 91.38 127 MET A CA 1
ATOM 987 C C . MET A 1 127 ? -13.478 -11.710 1.891 1.00 91.38 127 MET A C 1
ATOM 989 O O . MET A 1 127 ? -14.605 -11.383 1.509 1.00 91.38 127 MET A O 1
ATOM 993 N N . ILE A 1 128 ? -13.255 -12.343 3.039 1.00 94.12 128 ILE A N 1
ATOM 994 C CA . ILE A 1 128 ? -14.306 -12.682 3.997 1.00 94.12 128 ILE A CA 1
ATOM 995 C C . ILE A 1 128 ? -14.439 -11.528 4.993 1.00 94.12 128 ILE A C 1
ATOM 997 O O . ILE A 1 128 ? -13.456 -11.110 5.604 1.00 94.12 128 ILE A O 1
ATOM 1001 N N . GLU A 1 129 ? -15.651 -11.005 5.162 1.00 94.44 129 GLU A N 1
ATOM 1002 C CA . GLU A 1 129 ? -15.946 -9.990 6.177 1.00 94.44 129 GLU A CA 1
ATOM 1003 C C . GLU A 1 129 ? -16.023 -10.635 7.570 1.00 94.44 129 GLU A C 1
ATOM 1005 O O . GLU A 1 129 ? -16.570 -11.728 7.739 1.00 94.44 129 GLU A O 1
ATOM 1010 N N . ASP A 1 130 ? -15.463 -9.972 8.580 1.00 95.81 130 ASP A N 1
ATOM 1011 C CA . ASP A 1 130 ? -15.598 -10.383 9.973 1.00 95.81 130 ASP A CA 1
ATOM 1012 C C . ASP A 1 130 ? -16.891 -9.808 10.559 1.00 95.81 130 ASP A C 1
ATOM 1014 O O . ASP A 1 130 ? -16.912 -8.748 11.187 1.00 95.81 130 ASP A O 1
ATOM 1018 N N . GLU A 1 131 ? -17.998 -10.522 10.349 1.00 95.69 131 GLU A N 1
ATOM 1019 C CA . GLU A 1 131 ? -19.327 -10.102 10.812 1.00 95.69 131 GLU A CA 1
ATOM 1020 C C . GLU A 1 131 ? -19.379 -9.832 12.327 1.00 95.69 131 GLU A C 1
ATOM 1022 O O . GLU A 1 131 ? -20.157 -8.988 12.780 1.00 95.69 131 GLU A O 1
ATOM 1027 N N . LYS A 1 132 ? -18.546 -10.520 13.124 1.00 95.81 132 LYS A N 1
ATOM 1028 C CA . LYS A 1 132 ? -18.494 -10.324 14.579 1.00 95.81 132 LYS A CA 1
ATOM 1029 C C . LYS A 1 132 ? -17.832 -9.000 14.932 1.00 95.81 132 LYS A C 1
ATOM 1031 O O . LYS A 1 132 ? -18.389 -8.267 15.745 1.00 95.81 132 LYS A O 1
ATOM 1036 N N . LEU A 1 133 ? -16.687 -8.685 14.322 1.00 95.00 133 LEU A N 1
ATOM 1037 C CA . LEU A 1 133 ? -16.018 -7.395 14.520 1.00 95.00 133 LEU A CA 1
ATOM 1038 C C . LEU A 1 133 ? -16.874 -6.237 14.005 1.00 95.00 133 LEU A C 1
ATOM 1040 O O . LEU A 1 133 ? -17.012 -5.226 14.693 1.00 95.00 133 LEU A O 1
ATOM 1044 N N . VAL A 1 134 ? -17.501 -6.403 12.836 1.00 96.12 134 VAL A N 1
ATOM 1045 C CA . VAL A 1 134 ? -18.420 -5.404 12.274 1.00 96.12 134 VAL A CA 1
ATOM 1046 C C . VAL A 1 134 ? -19.570 -5.133 13.243 1.00 96.12 134 VAL A C 1
ATOM 1048 O O . VAL A 1 134 ? -19.811 -3.978 13.595 1.00 96.12 134 VAL A O 1
ATOM 1051 N N . SER A 1 135 ? -20.239 -6.182 13.728 1.00 96.44 135 SER A N 1
ATOM 1052 C CA . SER A 1 135 ? -21.357 -6.036 14.668 1.00 96.44 135 SER A CA 1
ATOM 1053 C C . SER A 1 135 ? -20.916 -5.390 15.983 1.00 96.44 135 SER A C 1
ATOM 1055 O O . SER A 1 135 ? -21.576 -4.471 16.460 1.00 96.44 135 SER A O 1
ATOM 1057 N N . ALA A 1 136 ? -19.777 -5.815 16.541 1.00 97.00 136 ALA A N 1
ATOM 1058 C CA . ALA A 1 136 ? -19.238 -5.267 17.784 1.00 97.00 136 ALA A CA 1
ATOM 1059 C C . ALA A 1 136 ? -18.887 -3.775 17.665 1.00 97.00 136 ALA A C 1
ATOM 1061 O O . ALA A 1 136 ? -19.142 -3.006 18.589 1.00 97.00 136 ALA A O 1
ATOM 1062 N N . PHE A 1 137 ? -18.337 -3.348 16.526 1.00 96.44 137 PHE A N 1
ATOM 1063 C CA . PHE A 1 137 ? -18.048 -1.939 16.264 1.00 96.44 137 PHE A CA 1
ATOM 1064 C C . PHE A 1 137 ? -19.315 -1.095 16.119 1.00 96.44 137 PHE A C 1
ATOM 1066 O O . PHE A 1 137 ? -19.410 -0.023 16.717 1.00 96.44 137 PHE A O 1
ATOM 1073 N N . VAL A 1 138 ? -20.306 -1.584 15.365 1.00 94.06 138 VAL A N 1
ATOM 1074 C CA . VAL A 1 138 ? -21.598 -0.899 15.217 1.00 94.06 138 VAL A CA 1
ATOM 1075 C C . VAL A 1 138 ? -22.276 -0.749 16.579 1.00 94.06 138 VAL A C 1
ATOM 1077 O O . VAL A 1 138 ? -22.719 0.346 16.921 1.00 94.06 138 VAL A O 1
ATOM 1080 N N . GLU A 1 139 ? -22.317 -1.818 17.377 1.00 95.44 139 GLU A N 1
ATOM 1081 C CA . GLU A 1 139 ? -22.897 -1.806 18.722 1.00 95.44 139 GLU A CA 1
ATOM 1082 C C . GLU A 1 139 ? -22.138 -0.860 19.663 1.00 95.44 139 GLU A C 1
ATOM 1084 O O . GLU A 1 139 ? -22.761 -0.086 20.393 1.00 95.44 139 GLU A O 1
ATOM 1089 N N . TRP A 1 140 ? -20.802 -0.869 19.631 1.00 95.56 140 TRP A N 1
ATOM 1090 C CA . TRP A 1 140 ? -19.984 0.075 20.394 1.00 95.56 140 TRP A CA 1
ATOM 1091 C C . TRP A 1 140 ? -20.348 1.519 20.055 1.00 95.56 140 TRP A C 1
ATOM 1093 O O . TRP A 1 140 ? -20.629 2.306 20.958 1.00 95.56 140 TRP A O 1
ATOM 1103 N N . ALA A 1 141 ? -20.421 1.851 18.765 1.00 91.69 141 ALA A N 1
ATOM 1104 C CA . ALA A 1 141 ? -20.713 3.203 18.316 1.00 91.69 141 ALA A CA 1
ATOM 1105 C C . ALA A 1 141 ? -22.143 3.651 18.665 1.00 91.69 141 ALA A C 1
ATOM 1107 O O . ALA A 1 141 ? -22.352 4.816 19.003 1.00 91.69 141 ALA A O 1
ATOM 1108 N N . GLN A 1 142 ? -23.127 2.744 18.616 1.00 90.50 142 GLN A N 1
ATOM 1109 C CA . GLN A 1 142 ? -24.515 3.029 19.010 1.00 90.50 142 GLN A CA 1
ATOM 1110 C C . GLN A 1 142 ? -24.653 3.345 20.501 1.00 90.50 142 GLN A C 1
ATOM 1112 O O . GLN A 1 142 ? -25.520 4.126 20.888 1.00 90.50 142 GLN A O 1
ATOM 1117 N N . ASN A 1 143 ? -23.802 2.741 21.331 1.00 92.56 143 ASN A N 1
ATOM 1118 C CA . ASN A 1 143 ? -23.855 2.858 22.784 1.00 92.56 143 ASN A CA 1
ATOM 1119 C C . ASN A 1 143 ? -22.923 3.943 23.348 1.00 92.56 143 ASN A C 1
ATOM 1121 O O . ASN A 1 143 ? -22.754 4.029 24.566 1.00 92.56 143 ASN A O 1
ATOM 1125 N N . LEU A 1 144 ? -22.319 4.779 22.496 1.00 91.00 144 LEU A N 1
ATOM 1126 C CA . LEU A 1 144 ? -21.506 5.904 22.949 1.00 91.00 144 LEU A CA 1
ATOM 1127 C C . LEU A 1 144 ? -22.369 6.936 23.685 1.00 91.00 144 LEU A C 1
ATOM 1129 O O . LEU A 1 144 ? -23.330 7.482 23.143 1.00 91.00 144 LEU A O 1
ATOM 1133 N N . THR A 1 145 ? -21.985 7.242 24.921 1.00 90.12 145 THR A N 1
ATOM 1134 C CA . THR A 1 145 ? -22.581 8.293 25.750 1.00 90.12 145 THR A CA 1
ATOM 1135 C C . THR A 1 145 ? -21.586 9.424 25.986 1.00 90.12 145 THR A C 1
ATOM 1137 O O . THR A 1 145 ? -20.426 9.379 25.562 1.00 90.12 145 THR A O 1
ATOM 1140 N N . ASP A 1 146 ? -22.034 10.464 26.687 1.00 88.06 146 ASP A N 1
ATOM 1141 C CA . ASP A 1 146 ? -21.198 11.600 27.059 1.00 88.06 146 ASP A CA 1
ATOM 1142 C C . ASP A 1 146 ? -20.056 11.233 28.022 1.00 88.06 146 ASP A C 1
ATOM 1144 O O . ASP A 1 146 ? -19.065 11.968 28.078 1.00 88.06 146 ASP A O 1
ATOM 1148 N N . GLU A 1 147 ? -20.196 10.109 28.729 1.00 93.06 147 GLU A N 1
ATOM 1149 C CA . GLU A 1 147 ? -19.252 9.522 29.683 1.00 93.06 147 GLU A CA 1
ATOM 1150 C C . GLU A 1 147 ? -18.386 8.406 29.077 1.00 93.06 147 GLU A C 1
ATOM 1152 O O . GLU A 1 147 ? -17.503 7.878 29.755 1.00 93.06 147 GLU A O 1
ATOM 1157 N N . SER A 1 148 ? -18.616 8.019 27.818 1.00 93.88 148 SER A N 1
ATOM 1158 C CA . SER A 1 148 ? -17.765 7.028 27.155 1.00 93.88 148 SER A CA 1
ATOM 1159 C C . SER A 1 148 ? -16.327 7.551 27.032 1.00 93.88 148 SER A C 1
ATOM 1161 O O . SER A 1 148 ? -16.143 8.729 26.704 1.00 93.88 148 SER A O 1
ATOM 1163 N N . PRO A 1 149 ? -15.294 6.703 27.222 1.00 95.75 149 PRO A N 1
ATOM 1164 C CA . PRO A 1 149 ? -13.895 7.131 27.170 1.00 95.75 149 PRO A CA 1
ATOM 1165 C C . PRO A 1 149 ? -13.535 7.903 25.896 1.00 95.75 149 PRO A C 1
ATOM 1167 O O . PRO A 1 149 ? -12.932 8.970 25.983 1.00 95.75 149 PRO A O 1
ATOM 1170 N N . ALA A 1 150 ? -13.967 7.410 24.730 1.00 92.75 150 ALA A N 1
ATOM 1171 C CA . ALA A 1 150 ? -13.766 8.072 23.441 1.00 92.75 150 ALA A CA 1
ATOM 1172 C C . ALA A 1 150 ? -14.403 9.474 23.394 1.00 92.75 150 ALA A C 1
ATOM 1174 O O . ALA A 1 150 ? -13.744 10.450 23.035 1.00 92.75 150 ALA A O 1
ATOM 1175 N N . THR A 1 151 ? -15.659 9.599 23.834 1.00 91.19 151 THR A N 1
ATOM 1176 C CA . THR A 1 151 ? -16.379 10.880 23.880 1.00 91.19 151 THR A CA 1
ATOM 1177 C C . THR A 1 151 ? -15.721 11.872 24.840 1.00 91.19 151 THR A C 1
ATOM 1179 O O . THR A 1 151 ? -15.580 13.053 24.520 1.00 91.19 151 THR A O 1
ATOM 1182 N N . MET A 1 152 ? -15.295 11.410 26.020 1.00 92.69 152 MET A N 1
ATOM 1183 C CA . MET A 1 152 ? -14.601 12.242 27.006 1.00 92.69 152 MET A CA 1
ATOM 1184 C C . MET A 1 152 ? -13.241 12.719 26.490 1.00 92.69 152 MET A C 1
ATOM 1186 O O . MET A 1 152 ? -12.931 13.904 26.612 1.00 92.69 152 MET A O 1
ATOM 1190 N N . ALA A 1 153 ? -12.457 11.822 25.885 1.00 92.44 153 ALA A N 1
ATOM 1191 C CA . ALA A 1 153 ? -11.152 12.146 25.316 1.00 92.44 153 ALA A CA 1
ATOM 1192 C C . ALA A 1 153 ? -11.266 13.181 24.193 1.00 92.44 153 ALA A C 1
ATOM 1194 O O . ALA A 1 153 ? -10.444 14.096 24.106 1.00 92.44 153 ALA A O 1
ATOM 1195 N N . LEU A 1 154 ? -12.302 13.075 23.359 1.00 88.94 154 LEU A N 1
ATOM 1196 C CA . LEU A 1 154 ? -12.559 14.047 22.305 1.00 88.94 154 LEU A CA 1
ATOM 1197 C C . LEU A 1 154 ? -12.954 15.417 22.870 1.00 88.94 154 LEU A C 1
ATOM 1199 O O . LEU A 1 154 ? -12.368 16.426 22.487 1.00 88.94 154 LEU A O 1
ATOM 1203 N N . LYS A 1 155 ? -13.883 15.464 23.834 1.00 88.69 155 LYS A N 1
ATOM 1204 C CA . LYS A 1 155 ? -14.268 16.718 24.509 1.00 88.69 155 LYS A CA 1
ATOM 1205 C C . LYS A 1 155 ? -13.072 17.395 25.174 1.00 88.69 155 LYS A C 1
ATOM 1207 O O . LYS A 1 155 ? -12.936 18.615 25.116 1.00 88.69 155 LYS A O 1
ATOM 1212 N N . GLU A 1 156 ? -12.206 16.615 25.817 1.00 88.75 156 GLU A N 1
ATOM 1213 C CA . GLU A 1 156 ? -10.982 17.128 26.426 1.00 88.75 156 GLU A CA 1
ATOM 1214 C C . GLU A 1 156 ? -10.034 17.715 25.372 1.00 88.75 156 GLU A C 1
ATOM 1216 O O . GLU A 1 156 ? -9.489 18.803 25.579 1.00 88.75 156 GLU A O 1
ATOM 1221 N N . TYR A 1 157 ? -9.869 17.031 24.238 1.00 88.38 157 TYR A N 1
ATOM 1222 C CA . TYR A 1 157 ? -9.080 17.518 23.109 1.00 88.38 157 TYR A CA 1
ATOM 1223 C C . TYR A 1 157 ? -9.634 18.839 22.549 1.00 88.38 157 TYR A C 1
ATOM 1225 O O . TYR A 1 157 ? -8.884 19.808 22.421 1.00 88.38 157 TYR A O 1
ATOM 1233 N N . GLU A 1 158 ? -10.946 18.924 22.306 1.00 84.81 158 GLU A N 1
ATOM 1234 C CA . GLU A 1 158 ? -11.614 20.137 21.814 1.00 84.81 158 GLU A CA 1
ATOM 1235 C C . GLU A 1 158 ? -11.454 21.324 22.776 1.00 84.81 158 GLU A C 1
ATOM 1237 O O . GLU A 1 158 ? -11.169 22.444 22.348 1.00 84.81 158 GLU A O 1
ATOM 1242 N N . GLN A 1 159 ? -11.585 21.090 24.086 1.00 83.00 159 GLN A N 1
ATOM 1243 C CA . GLN A 1 159 ? -11.455 22.131 25.113 1.00 83.00 159 GLN A CA 1
ATOM 1244 C C . GLN A 1 159 ? -10.015 22.612 25.307 1.00 83.00 159 GLN A C 1
ATOM 1246 O O . GLN A 1 159 ? -9.785 23.779 25.629 1.00 83.00 159 GLN A O 1
ATOM 1251 N N . LYS A 1 160 ? -9.038 21.710 25.168 1.00 75.69 160 LYS A N 1
ATOM 1252 C CA . LYS A 1 160 ? -7.622 21.993 25.441 1.00 75.69 160 LYS A CA 1
ATOM 1253 C C . LYS A 1 160 ? -6.822 22.363 24.202 1.00 75.69 160 LYS A C 1
ATOM 1255 O O . LYS A 1 160 ? -5.609 22.538 24.349 1.00 75.69 160 LYS A O 1
ATOM 1260 N N . ARG A 1 161 ? -7.471 22.492 23.038 1.00 66.38 161 ARG A N 1
ATOM 1261 C CA . ARG A 1 161 ? -6.839 22.787 21.751 1.00 66.38 161 ARG A CA 1
ATOM 1262 C C . ARG A 1 161 ? -5.975 24.043 21.857 1.00 66.38 161 ARG A C 1
ATOM 1264 O O . ARG A 1 161 ? -6.445 25.177 21.797 1.00 66.38 161 ARG A O 1
ATOM 1271 N N . ASN A 1 162 ? -4.685 23.815 22.065 1.00 67.06 162 ASN A N 1
ATOM 1272 C CA . ASN A 1 162 ? -3.664 24.837 22.187 1.00 67.06 162 ASN A CA 1
ATOM 1273 C C . ASN A 1 162 ? -2.687 24.629 21.039 1.00 67.06 162 ASN A C 1
ATOM 1275 O O . ASN A 1 162 ? -2.094 23.557 20.930 1.00 67.06 162 ASN A O 1
ATOM 1279 N N . TYR A 1 163 ? -2.494 25.668 20.229 1.00 59.84 163 TYR A N 1
ATOM 1280 C CA . TYR A 1 163 ? -1.642 25.652 19.038 1.00 59.84 163 TYR A CA 1
ATOM 1281 C C . TYR A 1 163 ? -0.248 25.039 19.287 1.00 59.84 163 TYR A C 1
ATOM 1283 O O . TYR A 1 163 ? 0.309 24.376 18.423 1.00 59.84 163 TYR A O 1
ATOM 1291 N N . TRP A 1 164 ? 0.307 25.196 20.495 1.00 58.66 164 TRP A N 1
ATOM 1292 C CA . TRP A 1 164 ? 1.655 24.722 20.839 1.00 58.66 164 TRP A CA 1
ATOM 1293 C C . TRP A 1 164 ? 1.737 23.270 21.337 1.00 58.66 164 TRP A C 1
ATOM 1295 O O . TRP A 1 164 ? 2.842 22.764 21.515 1.00 58.66 164 TRP A O 1
ATOM 1305 N N . LYS A 1 165 ? 0.606 22.607 21.615 1.00 67.88 165 LYS A N 1
ATOM 1306 C CA . LYS A 1 165 ? 0.544 21.213 22.114 1.00 67.88 165 LYS A CA 1
ATOM 1307 C C . LYS A 1 165 ? -0.414 20.325 21.316 1.00 67.88 165 LYS A C 1
ATOM 1309 O O . LYS A 1 165 ? -0.716 19.211 21.739 1.00 67.88 165 LYS A O 1
ATOM 1314 N N . GLU A 1 166 ? -0.891 20.820 20.177 1.00 74.25 166 GLU A N 1
ATOM 1315 C CA . GLU A 1 166 ? -1.965 20.206 19.396 1.00 74.25 166 GLU A CA 1
ATOM 1316 C C . GLU A 1 166 ? -1.621 18.775 18.961 1.00 74.25 166 GLU A C 1
ATOM 1318 O O . GLU A 1 166 ? -2.469 17.897 19.082 1.00 74.25 166 GLU A O 1
ATOM 1323 N N . GLN A 1 167 ? -0.367 18.505 18.572 1.00 75.69 167 GLN A N 1
ATOM 1324 C CA . GLN A 1 167 ? 0.074 17.163 18.164 1.00 75.69 167 GLN A CA 1
ATOM 1325 C C . GLN A 1 167 ? 0.071 16.142 19.313 1.00 75.69 167 GLN A C 1
ATOM 1327 O O . GLN A 1 167 ? -0.475 15.051 19.156 1.00 75.69 167 GLN A O 1
ATOM 1332 N N . ASP A 1 168 ? 0.631 16.479 20.479 1.00 81.50 168 ASP A N 1
ATOM 1333 C CA . ASP A 1 168 ? 0.677 15.563 21.633 1.00 81.50 168 ASP A CA 1
ATOM 1334 C C . ASP A 1 168 ? -0.726 15.285 22.189 1.00 81.50 168 ASP A C 1
ATOM 1336 O O . ASP A 1 168 ? -1.054 14.158 22.572 1.00 81.50 168 ASP A O 1
ATOM 1340 N N . GLN A 1 169 ? -1.575 16.316 22.214 1.00 83.31 169 GLN A N 1
ATOM 1341 C CA . GLN A 1 169 ? -2.968 16.202 22.642 1.00 83.31 169 GLN A CA 1
ATOM 1342 C C . GLN A 1 169 ? -3.782 15.361 21.655 1.00 83.31 169 GLN A C 1
ATOM 1344 O O . GLN A 1 169 ? -4.545 14.497 22.082 1.00 83.31 169 GLN A O 1
ATOM 1349 N N . GLN A 1 170 ? -3.584 15.569 20.350 1.00 87.94 170 GLN A N 1
ATOM 1350 C CA . GLN A 1 170 ? -4.228 14.776 19.306 1.00 87.94 170 GLN A CA 1
ATOM 1351 C C . GLN A 1 170 ? -3.822 13.307 19.415 1.00 87.94 170 GLN A C 1
ATOM 1353 O O . GLN A 1 170 ? -4.685 12.434 19.447 1.00 87.94 170 GLN A O 1
ATOM 1358 N N . ARG A 1 171 ? -2.520 13.027 19.541 1.00 88.56 171 ARG A N 1
ATOM 1359 C CA . ARG A 1 171 ? -2.009 11.661 19.692 1.00 88.56 171 ARG A CA 1
ATOM 1360 C C . ARG A 1 171 ? -2.580 10.971 20.928 1.00 88.56 171 ARG A C 1
ATOM 1362 O O . ARG A 1 171 ? -2.964 9.812 20.844 1.00 88.56 171 ARG A O 1
ATOM 1369 N N . SER A 1 172 ? -2.675 11.687 22.049 1.00 91.19 172 SER A N 1
ATOM 1370 C CA . SER A 1 172 ? -3.277 11.154 23.278 1.00 91.19 172 SER A CA 1
ATOM 1371 C C . SER A 1 172 ? -4.763 10.832 23.101 1.00 91.19 172 SER A C 1
ATOM 1373 O O . SER A 1 172 ? -5.234 9.824 23.613 1.00 91.19 172 SER A O 1
ATOM 1375 N N . CYS A 1 173 ? -5.500 11.664 22.358 1.00 92.62 173 CYS A N 1
ATOM 1376 C CA . CYS A 1 173 ? -6.906 11.421 22.045 1.00 92.62 173 CYS A CA 1
ATOM 1377 C C . CYS A 1 173 ? -7.073 10.184 21.148 1.00 92.62 173 CYS A C 1
ATOM 1379 O O . CYS A 1 173 ? -7.826 9.277 21.491 1.00 92.62 173 CYS A O 1
ATOM 1381 N N . ILE A 1 174 ? -6.314 10.108 20.048 1.00 94.25 174 ILE A N 1
ATOM 1382 C CA . ILE A 1 174 ? -6.324 8.967 19.118 1.00 94.25 174 ILE A CA 1
ATOM 1383 C C . ILE A 1 174 ? -5.952 7.664 19.837 1.00 94.25 174 ILE A C 1
ATOM 1385 O O . ILE A 1 174 ? -6.569 6.635 19.575 1.00 94.25 174 ILE A O 1
ATOM 1389 N N . ASP A 1 175 ?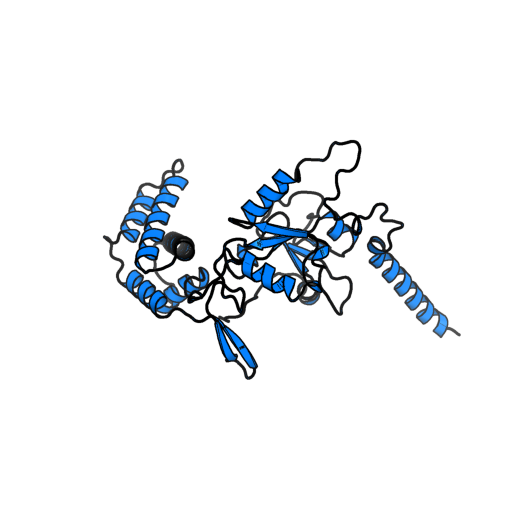 -5.011 7.696 20.788 1.00 96.12 175 ASP A N 1
ATOM 1390 C CA . ASP A 1 175 ? -4.656 6.517 21.587 1.00 96.12 175 ASP A CA 1
ATOM 1391 C C . ASP A 1 175 ? -5.871 5.954 22.339 1.00 96.12 175 ASP A C 1
ATOM 1393 O O . ASP A 1 175 ? -6.064 4.743 22.356 1.00 96.12 175 ASP A O 1
ATOM 1397 N N . VAL A 1 176 ? -6.757 6.807 22.872 1.00 96.94 176 VAL A N 1
ATOM 1398 C CA . VAL A 1 176 ? -8.004 6.350 23.512 1.00 96.94 176 VAL A CA 1
ATOM 1399 C C . VAL A 1 176 ? -8.907 5.632 22.511 1.00 96.94 176 VAL A C 1
ATOM 1401 O O . VAL A 1 176 ? -9.405 4.552 22.826 1.00 96.94 176 VAL A O 1
ATOM 1404 N N . PHE A 1 177 ? -9.083 6.174 21.301 1.00 95.88 177 PHE A N 1
ATOM 1405 C CA . PHE A 1 177 ? -9.847 5.497 20.247 1.00 95.88 177 PHE A CA 1
ATOM 1406 C C . PHE A 1 177 ? -9.222 4.150 19.875 1.00 95.88 177 PHE A C 1
ATOM 1408 O O . PHE A 1 177 ? -9.939 3.151 19.819 1.00 95.88 177 PHE A O 1
ATOM 1415 N N . ARG A 1 178 ? -7.893 4.081 19.717 1.00 97.12 178 ARG A N 1
ATOM 1416 C CA . ARG A 1 178 ? -7.183 2.814 19.490 1.00 97.12 178 ARG A CA 1
ATOM 1417 C C . ARG A 1 178 ? -7.474 1.804 20.596 1.00 97.12 178 ARG A C 1
ATOM 1419 O O . ARG A 1 178 ? -7.796 0.656 20.304 1.00 97.12 178 ARG A O 1
ATOM 1426 N N . GLN A 1 179 ? -7.376 2.206 21.864 1.00 97.94 179 GLN A N 1
ATOM 1427 C CA . GLN A 1 179 ? -7.634 1.304 22.991 1.00 97.94 179 GLN A CA 1
ATOM 1428 C C . GLN A 1 179 ? -9.077 0.794 23.003 1.00 97.94 179 GLN A C 1
ATOM 1430 O O . GLN A 1 179 ? -9.306 -0.372 23.320 1.00 97.94 179 GLN A O 1
ATOM 1435 N N . GLU A 1 180 ? -10.051 1.633 22.647 1.00 97.44 180 GLU A N 1
ATOM 1436 C CA . GLU A 1 180 ? -11.439 1.194 22.490 1.00 97.44 180 GLU A CA 1
ATOM 1437 C C . GLU A 1 180 ? -11.564 0.144 21.378 1.00 97.44 180 GLU A C 1
ATOM 1439 O O . GLU A 1 180 ? -12.190 -0.888 21.600 1.00 97.44 180 GLU A O 1
ATOM 1444 N N . MET A 1 181 ? -10.899 0.327 20.232 1.00 97.44 181 MET A N 1
ATOM 1445 C CA . MET A 1 181 ? -10.907 -0.669 19.151 1.00 97.44 181 MET A CA 1
ATOM 1446 C C . MET A 1 181 ? -10.233 -1.987 19.572 1.00 97.44 181 MET A C 1
ATOM 1448 O O . MET A 1 181 ? -10.762 -3.066 19.312 1.00 97.44 181 MET A O 1
ATOM 1452 N N . ILE A 1 182 ? -9.119 -1.934 20.309 1.00 97.56 182 ILE A N 1
ATOM 1453 C CA . ILE A 1 182 ? -8.470 -3.141 20.853 1.00 97.56 182 ILE A CA 1
ATOM 1454 C C . ILE A 1 182 ? -9.423 -3.912 21.782 1.00 97.56 182 ILE A C 1
ATOM 1456 O O . ILE A 1 182 ? -9.467 -5.141 21.734 1.00 97.56 182 ILE A O 1
ATOM 1460 N N . LYS A 1 183 ? -10.238 -3.223 22.596 1.00 97.25 183 LYS A N 1
ATOM 1461 C CA . LYS A 1 183 ? -11.245 -3.877 23.459 1.00 97.25 183 LYS A CA 1
ATOM 1462 C C . LYS A 1 183 ? -12.326 -4.609 22.664 1.00 97.25 183 LYS A C 1
ATOM 1464 O O . LYS A 1 183 ? -12.875 -5.588 23.164 1.00 97.25 183 LYS A O 1
ATOM 1469 N N . LEU A 1 184 ? -12.601 -4.173 21.435 1.00 96.56 184 LEU A N 1
ATOM 1470 C CA . LEU A 1 184 ? -13.496 -4.862 20.499 1.00 96.56 184 LEU A CA 1
ATOM 1471 C C . LEU A 1 184 ? -12.819 -6.039 19.783 1.00 96.56 184 LEU A C 1
ATOM 1473 O O . LEU A 1 184 ? -13.443 -6.683 18.950 1.00 96.56 184 LEU A O 1
ATOM 1477 N N . SER A 1 185 ? -11.577 -6.371 20.151 1.00 95.62 185 SER A N 1
ATOM 1478 C CA . SER A 1 185 ? -10.753 -7.436 19.564 1.00 95.62 185 SER A CA 1
ATOM 1479 C C . SER A 1 185 ? -10.184 -7.131 18.175 1.00 95.62 185 SER A C 1
ATOM 1481 O O . SER A 1 185 ? -9.702 -8.046 17.506 1.00 95.62 185 SER A O 1
ATOM 1483 N N . PHE A 1 186 ? -10.163 -5.863 17.745 1.00 94.56 186 PHE A N 1
ATOM 1484 C CA . PHE A 1 186 ? -9.345 -5.477 16.594 1.00 94.56 186 PHE A CA 1
ATOM 1485 C C . PHE A 1 186 ? -7.857 -5.652 16.935 1.00 94.56 186 PHE A C 1
ATOM 1487 O O . PHE A 1 186 ? -7.408 -5.307 18.029 1.00 94.56 186 PHE A O 1
ATOM 1494 N N . CYS A 1 187 ? -7.074 -6.182 15.992 1.00 91.38 187 CYS A N 1
ATOM 1495 C CA . CYS A 1 187 ? -5.615 -6.221 16.134 1.00 91.38 187 CYS A CA 1
ATOM 1496 C C . CYS A 1 187 ? -5.027 -4.799 16.154 1.00 91.38 187 CYS A C 1
ATOM 1498 O O . CYS A 1 187 ? -5.654 -3.886 15.622 1.00 91.38 187 CYS A O 1
ATOM 1500 N N . GLU A 1 188 ? -3.823 -4.621 16.713 1.00 91.00 188 GLU A N 1
ATOM 1501 C CA . GLU A 1 188 ? -3.210 -3.294 16.925 1.00 91.00 188 GLU A CA 1
ATOM 1502 C C . GLU A 1 188 ? -3.215 -2.414 15.669 1.00 91.00 188 GLU A C 1
ATOM 1504 O O . GLU A 1 188 ? -3.680 -1.283 15.728 1.00 91.00 188 GLU A O 1
ATOM 1509 N N . GLU A 1 189 ? -2.804 -2.964 14.525 1.00 88.56 189 GLU A N 1
ATOM 1510 C CA . GLU A 1 189 ? -2.793 -2.255 13.240 1.00 88.56 189 GLU A CA 1
ATOM 1511 C C . GLU A 1 189 ? -4.193 -1.753 12.835 1.00 88.56 189 GLU A C 1
ATOM 1513 O O . GLU A 1 189 ? -4.385 -0.575 12.545 1.00 88.56 189 GLU A O 1
ATOM 1518 N N . ALA A 1 190 ? -5.194 -2.639 12.856 1.00 91.12 190 ALA A N 1
ATOM 1519 C CA . ALA A 1 190 ? -6.566 -2.274 12.503 1.00 91.12 190 ALA A CA 1
ATOM 1520 C C . ALA A 1 190 ? -7.162 -1.277 13.510 1.00 91.12 190 ALA A C 1
ATOM 1522 O O . ALA A 1 190 ? -7.951 -0.415 13.135 1.00 91.12 190 ALA A O 1
ATOM 1523 N N . ALA A 1 191 ? -6.779 -1.387 14.784 1.00 95.00 191 ALA A N 1
ATOM 1524 C CA . ALA A 1 191 ? -7.201 -0.483 15.840 1.00 95.00 191 ALA A CA 1
ATOM 1525 C C . ALA A 1 191 ? -6.587 0.919 15.696 1.00 95.00 191 ALA A C 1
ATOM 1527 O O . ALA A 1 191 ? -7.280 1.902 15.957 1.00 95.00 191 ALA A O 1
ATOM 1528 N N . ASP A 1 192 ? -5.320 1.017 15.284 1.00 91.88 192 ASP A N 1
ATOM 1529 C CA . ASP A 1 192 ? -4.650 2.287 14.979 1.00 91.88 192 ASP A CA 1
ATOM 1530 C C . ASP A 1 192 ? -5.367 3.023 13.839 1.00 91.88 192 ASP A C 1
ATOM 1532 O O . ASP A 1 192 ? -5.708 4.206 13.964 1.00 91.88 192 ASP A O 1
ATOM 1536 N N . ASP A 1 193 ? -5.650 2.308 12.751 1.00 90.06 193 ASP A N 1
ATOM 1537 C CA . ASP A 1 193 ? -6.262 2.881 11.551 1.00 90.06 193 ASP A CA 1
ATOM 1538 C C . ASP A 1 193 ? -7.710 3.279 11.782 1.00 90.06 193 ASP A C 1
ATOM 1540 O O . ASP A 1 193 ? -8.086 4.433 11.571 1.00 90.06 193 ASP A O 1
ATOM 1544 N N . LEU A 1 194 ? -8.513 2.345 12.293 1.00 93.94 194 LEU A N 1
ATOM 1545 C CA . LEU A 1 194 ? -9.912 2.599 12.596 1.00 93.94 194 LEU A CA 1
ATOM 1546 C C . LEU A 1 194 ? -10.058 3.674 13.677 1.00 93.94 194 LEU A C 1
ATOM 1548 O O . LEU A 1 194 ? -10.916 4.543 13.556 1.00 93.94 194 LEU A O 1
ATOM 1552 N N . GLY A 1 195 ? -9.208 3.664 14.708 1.00 94.56 195 GLY A N 1
ATOM 1553 C CA . GLY A 1 195 ? -9.220 4.686 15.751 1.00 94.56 195 GLY A CA 1
ATOM 1554 C C . GLY A 1 195 ? -8.916 6.083 15.204 1.00 94.56 195 GLY A C 1
ATOM 1555 O O . GLY A 1 195 ? -9.593 7.050 15.562 1.00 94.56 195 GLY A O 1
ATOM 1556 N N . THR A 1 196 ? -7.948 6.187 14.289 1.00 92.38 196 THR A N 1
ATOM 1557 C CA . THR A 1 196 ? -7.621 7.441 13.597 1.00 92.38 196 THR A CA 1
ATOM 1558 C C . THR A 1 196 ? -8.768 7.901 12.699 1.00 92.38 196 THR A C 1
ATOM 1560 O O . THR A 1 196 ? -9.152 9.070 12.762 1.00 92.38 196 THR A O 1
ATOM 1563 N N . ASP A 1 197 ? -9.348 7.003 11.901 1.00 90.62 197 ASP A N 1
ATOM 1564 C CA . ASP A 1 197 ? -10.464 7.326 11.007 1.00 90.62 197 ASP A CA 1
ATOM 1565 C C . ASP A 1 197 ? -11.701 7.789 11.782 1.00 90.62 197 ASP A C 1
ATOM 1567 O O . ASP A 1 197 ? -12.293 8.812 11.439 1.00 90.62 197 ASP A O 1
ATOM 1571 N N . VAL A 1 198 ? -12.055 7.098 12.870 1.00 91.38 198 VAL A N 1
ATOM 1572 C CA . VAL A 1 198 ? -13.166 7.501 13.744 1.00 91.38 198 VAL A CA 1
ATOM 1573 C C . VAL A 1 198 ? -12.914 8.889 14.331 1.00 91.38 198 VAL A C 1
ATOM 1575 O O . VAL A 1 198 ? -13.812 9.729 14.303 1.00 91.38 198 VAL A O 1
ATOM 1578 N N . PHE A 1 199 ? -11.702 9.162 14.824 1.00 91.19 199 PHE A N 1
ATOM 1579 C CA . PHE A 1 199 ? -11.340 10.481 15.345 1.00 91.19 199 PHE A CA 1
ATOM 1580 C C . PHE A 1 199 ? -11.475 11.581 14.279 1.00 91.19 199 PHE A C 1
ATOM 1582 O O . PHE A 1 199 ? -12.090 12.618 14.536 1.00 91.19 199 PHE A O 1
ATOM 1589 N N . VAL A 1 200 ? -10.919 11.364 13.080 1.00 87.81 200 VAL A N 1
ATOM 1590 C CA . VAL A 1 200 ? -10.941 12.345 11.982 1.00 87.81 200 VAL A CA 1
ATOM 1591 C C . VAL A 1 200 ? -12.371 12.650 11.546 1.00 87.81 200 VAL A C 1
ATOM 1593 O O . VAL A 1 200 ? -12.723 13.815 11.368 1.00 87.81 200 VAL A O 1
ATOM 1596 N N . GLU A 1 201 ? -13.201 11.624 11.401 1.00 85.50 201 GLU A N 1
ATOM 1597 C CA . GLU A 1 201 ? -14.584 11.766 10.939 1.00 85.50 201 GLU A CA 1
ATOM 1598 C C . GLU A 1 201 ? -15.444 12.464 11.994 1.00 85.50 201 GLU A C 1
ATOM 1600 O O . GLU A 1 201 ? -16.214 13.373 11.676 1.00 85.50 201 GLU A O 1
ATOM 1605 N N . TRP A 1 202 ? -15.229 12.144 13.273 1.00 85.50 202 TRP A N 1
ATOM 1606 C CA . TRP A 1 202 ? -15.894 12.837 14.373 1.00 85.50 202 TRP A CA 1
ATOM 1607 C C . TRP A 1 202 ? -15.516 14.327 14.416 1.00 85.50 202 TRP A C 1
ATOM 1609 O O . TRP A 1 202 ? -16.399 15.184 14.505 1.00 85.50 202 TRP A O 1
ATOM 1619 N N . MET A 1 203 ? -14.225 14.655 14.289 1.00 82.19 203 MET A N 1
ATOM 1620 C CA . MET A 1 203 ? -13.736 16.041 14.260 1.00 82.19 203 MET A CA 1
ATOM 1621 C C . MET A 1 203 ? -14.216 16.820 13.029 1.00 82.19 203 MET A C 1
ATOM 1623 O O . MET A 1 203 ? -14.508 18.011 13.128 1.00 82.19 203 MET A O 1
ATOM 1627 N N . GLY A 1 204 ? -14.280 16.169 11.865 1.00 73.88 204 GLY A N 1
ATOM 1628 C CA . GLY A 1 204 ? -14.673 16.794 10.603 1.00 73.88 204 GLY A CA 1
ATOM 1629 C C . GLY A 1 204 ? -16.162 17.133 10.526 1.00 73.88 204 GLY A C 1
ATOM 1630 O O . GLY A 1 204 ? -16.523 18.142 9.921 1.00 73.88 204 GLY A O 1
ATOM 1631 N N . MET A 1 205 ? -17.021 16.325 11.156 1.00 66.19 205 MET A N 1
ATOM 1632 C CA . MET A 1 205 ? -18.482 16.465 11.071 1.00 66.19 205 MET A CA 1
ATOM 1633 C C . MET A 1 205 ? -19.142 17.011 12.352 1.00 66.19 205 MET A C 1
ATOM 1635 O O . MET A 1 205 ? -20.358 17.192 12.393 1.00 66.19 205 MET A O 1
ATOM 1639 N N . GLY A 1 206 ? -18.367 17.335 13.397 1.00 55.19 206 GLY A N 1
ATOM 1640 C CA . GLY A 1 206 ? -18.851 18.022 14.611 1.00 55.19 206 GLY A CA 1
ATOM 1641 C C . GLY A 1 206 ? -19.678 17.156 15.574 1.00 55.19 206 GLY A C 1
ATOM 1642 O O . GLY A 1 206 ? -20.235 17.669 16.545 1.00 55.19 206 GLY A O 1
ATOM 1643 N N . LYS A 1 207 ? -19.772 15.860 15.270 1.00 58.81 207 LYS A N 1
ATOM 1644 C CA . LYS A 1 207 ? -20.242 14.678 16.013 1.00 58.81 207 LYS A CA 1
ATOM 1645 C C . LYS A 1 207 ? -20.270 13.541 14.981 1.00 58.81 207 LYS A C 1
ATOM 1647 O O . LYS A 1 207 ? -20.203 13.822 13.786 1.00 58.81 207 LYS A O 1
ATOM 1652 N N . LEU A 1 208 ? -20.444 12.282 15.383 1.00 59.03 208 LEU A N 1
ATOM 1653 C CA . LEU A 1 208 ? -20.905 11.214 14.472 1.00 59.03 208 LEU A CA 1
ATOM 1654 C C . LEU A 1 208 ? -22.365 11.494 14.027 1.00 59.03 208 LEU A C 1
ATOM 1656 O O . LEU A 1 208 ? -23.266 10.682 14.216 1.00 59.03 208 LEU A O 1
ATOM 1660 N N . HIS A 1 209 ? -22.635 12.705 13.533 1.00 50.78 209 HIS A N 1
ATOM 1661 C CA . HIS A 1 209 ? -23.883 13.111 12.918 1.00 50.78 209 HIS A CA 1
ATOM 1662 C C . HIS A 1 209 ? -23.777 12.745 11.448 1.00 50.78 209 HIS A C 1
ATOM 1664 O O . HIS A 1 209 ? -23.197 13.454 10.630 1.00 50.78 209 HIS A O 1
ATOM 1670 N N . TRP A 1 210 ? -24.301 11.565 11.158 1.00 59.66 210 TRP A N 1
ATOM 1671 C CA . TRP A 1 210 ? -24.407 11.012 9.822 1.00 59.66 210 TRP A CA 1
ATOM 1672 C C . TRP A 1 210 ? -25.151 11.974 8.910 1.00 59.66 210 TRP A C 1
ATOM 1674 O O . TRP A 1 210 ? -26.097 12.635 9.339 1.00 59.66 210 TRP A O 1
ATOM 1684 N N . GLN A 1 211 ? -24.705 12.046 7.656 1.00 54.59 211 GLN A N 1
ATOM 1685 C CA . GLN A 1 211 ? -25.433 12.726 6.590 1.00 54.59 211 GLN A CA 1
ATOM 1686 C C . GLN A 1 211 ? -26.908 12.306 6.663 1.00 54.59 211 GLN A C 1
ATOM 1688 O O . GLN A 1 211 ? -27.183 11.115 6.809 1.00 54.59 211 GLN A O 1
ATOM 1693 N N . GLU A 1 212 ? -27.837 13.263 6.570 1.00 58.69 212 GLU A N 1
ATOM 1694 C CA . GLU A 1 212 ? -29.290 13.031 6.712 1.00 58.69 212 GLU A CA 1
ATOM 1695 C C . GLU A 1 212 ? -29.829 11.930 5.767 1.00 58.69 212 GLU A C 1
ATOM 1697 O O . GLU A 1 212 ? -30.908 11.388 5.997 1.00 58.69 212 GLU A O 1
ATOM 1702 N N . ASP A 1 213 ? -29.038 11.549 4.759 1.00 71.56 213 ASP A N 1
ATOM 1703 C CA . ASP A 1 213 ? -29.375 10.609 3.695 1.00 71.56 213 ASP A CA 1
ATOM 1704 C C . ASP A 1 213 ? -28.821 9.175 3.875 1.00 71.56 213 ASP A C 1
ATOM 1706 O O . ASP A 1 213 ? -29.043 8.338 2.999 1.00 71.56 213 ASP A O 1
ATOM 1710 N N . ILE A 1 214 ? -28.087 8.852 4.955 1.00 78.81 214 ILE A N 1
ATOM 1711 C CA . ILE A 1 214 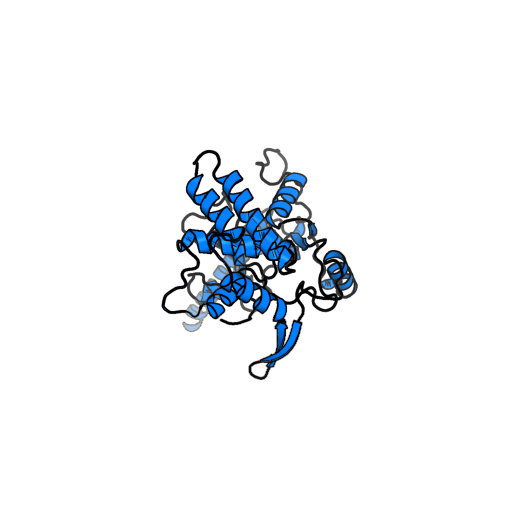? -27.482 7.513 5.153 1.00 78.81 214 ILE A CA 1
ATOM 1712 C C . ILE A 1 214 ? -27.839 6.936 6.529 1.00 78.81 214 ILE A C 1
ATOM 1714 O O . ILE A 1 214 ? -27.733 7.607 7.555 1.00 78.81 214 ILE A O 1
ATOM 1718 N N . ALA A 1 215 ? -28.220 5.655 6.569 1.00 85.88 215 ALA A N 1
ATOM 1719 C CA . ALA A 1 215 ? -28.482 4.949 7.822 1.00 85.88 215 ALA A CA 1
ATOM 1720 C C . ALA A 1 215 ? -27.207 4.817 8.681 1.00 85.88 215 ALA A C 1
ATOM 1722 O O . ALA A 1 215 ? -26.130 4.531 8.161 1.00 85.88 215 ALA A O 1
ATOM 1723 N N . PHE A 1 216 ? -27.340 4.951 10.008 1.00 85.31 216 PHE A N 1
ATOM 1724 C CA . PHE A 1 216 ? -26.226 4.865 10.970 1.00 85.31 216 PHE A CA 1
ATOM 1725 C C . PHE A 1 216 ? -25.320 3.645 10.731 1.00 85.31 216 PHE A C 1
ATOM 1727 O O . PHE A 1 216 ? -24.099 3.765 10.662 1.00 85.31 216 PHE A O 1
ATOM 1734 N N . GLU A 1 217 ? -25.926 2.465 10.585 1.00 88.25 217 GLU A N 1
ATOM 1735 C CA . GLU A 1 217 ? -25.199 1.209 10.392 1.00 88.25 217 GLU A CA 1
ATOM 1736 C C . GLU A 1 217 ? -24.422 1.193 9.072 1.00 88.25 217 GLU A C 1
ATOM 1738 O O . GLU A 1 217 ? -23.260 0.791 9.042 1.00 88.25 217 GLU A O 1
ATOM 1743 N N . GLU A 1 218 ? -25.019 1.698 7.989 1.00 87.75 218 GLU A N 1
ATOM 1744 C CA . GLU A 1 218 ? -24.328 1.813 6.704 1.00 87.75 218 GLU A CA 1
ATOM 1745 C C . GLU A 1 218 ? -23.102 2.724 6.831 1.00 87.75 218 GLU A C 1
ATOM 1747 O O . GLU A 1 218 ? -22.047 2.443 6.261 1.00 87.75 218 GLU A O 1
ATOM 1752 N N . ALA A 1 219 ? -23.205 3.791 7.616 1.00 86.50 219 ALA A N 1
ATOM 1753 C CA . ALA A 1 219 ? -22.104 4.713 7.807 1.00 86.50 219 ALA A CA 1
ATOM 1754 C C . ALA A 1 219 ? -20.972 4.137 8.686 1.00 86.50 219 ALA A C 1
ATOM 1756 O O . ALA A 1 219 ? -19.798 4.322 8.360 1.00 86.50 219 ALA A O 1
ATOM 1757 N N . MET A 1 220 ? -21.296 3.343 9.714 1.00 89.88 220 MET A N 1
ATOM 1758 C CA . MET A 1 220 ? -20.317 2.526 10.453 1.00 89.88 220 MET A CA 1
ATOM 1759 C C . MET A 1 220 ? -19.582 1.543 9.553 1.00 89.88 220 MET A C 1
ATOM 1761 O O . MET A 1 220 ? -18.355 1.455 9.584 1.00 89.88 220 MET A O 1
ATOM 1765 N N . GLN A 1 221 ? -20.325 0.822 8.717 1.00 90.38 221 GLN A N 1
ATOM 1766 C CA . GLN A 1 221 ? -19.723 -0.113 7.778 1.00 90.38 221 GLN A CA 1
ATOM 1767 C C . GLN A 1 221 ? -18.839 0.609 6.756 1.00 90.38 221 GLN A C 1
ATOM 1769 O O . GLN A 1 221 ? -17.801 0.077 6.373 1.00 90.38 221 GLN A O 1
ATOM 1774 N N . ARG A 1 222 ? -19.205 1.825 6.323 1.00 88.12 222 ARG A N 1
ATOM 1775 C CA . ARG A 1 222 ? -18.344 2.656 5.465 1.00 88.12 222 ARG A CA 1
ATOM 1776 C C . ARG A 1 222 ? -17.035 3.027 6.160 1.00 88.12 222 ARG A C 1
ATOM 1778 O O . ARG A 1 222 ? -16.002 2.951 5.502 1.00 88.12 222 ARG A O 1
ATOM 1785 N N . LEU A 1 223 ? -17.055 3.365 7.452 1.00 89.06 223 LEU A N 1
ATOM 1786 C CA . LEU A 1 223 ? -15.828 3.631 8.215 1.00 89.06 223 LEU A CA 1
ATOM 1787 C C . LEU A 1 223 ? -14.930 2.401 8.307 1.00 89.06 223 LEU A C 1
ATOM 1789 O O . LEU A 1 223 ? -13.748 2.491 7.995 1.00 89.06 223 LEU A O 1
ATOM 1793 N N . LEU A 1 224 ? -15.496 1.244 8.654 1.00 91.62 224 LEU A N 1
ATOM 1794 C CA . LEU A 1 224 ? -14.733 -0.004 8.707 1.00 91.62 224 LEU A CA 1
ATOM 1795 C C . LEU A 1 224 ? -14.145 -0.388 7.344 1.00 91.62 224 LEU A C 1
ATOM 1797 O O . LEU A 1 224 ? -13.023 -0.875 7.270 1.00 91.62 224 LEU A O 1
ATOM 1801 N N . LYS A 1 225 ? -14.894 -0.162 6.258 1.00 88.19 225 LYS A N 1
ATOM 1802 C CA . LYS A 1 225 ? -14.428 -0.426 4.888 1.00 88.19 225 LYS A CA 1
ATOM 1803 C C . LYS A 1 225 ? -13.331 0.540 4.461 1.00 88.19 225 LYS A C 1
ATOM 1805 O O . LYS A 1 225 ? -12.402 0.121 3.781 1.00 88.19 225 LYS A O 1
ATOM 1810 N N . LYS A 1 226 ? -13.428 1.811 4.861 1.00 84.25 226 LYS A N 1
ATOM 1811 C CA . LYS A 1 226 ? -12.406 2.832 4.603 1.00 84.25 226 LYS A CA 1
ATOM 1812 C C . LYS A 1 226 ? -11.080 2.475 5.281 1.00 84.25 226 LYS A C 1
ATOM 1814 O O . LYS A 1 226 ? -10.045 2.585 4.635 1.00 84.25 226 LYS A O 1
ATOM 1819 N N . SER A 1 227 ? -11.123 1.992 6.522 1.00 86.19 227 SER A N 1
ATOM 1820 C CA . SER A 1 227 ? -9.925 1.557 7.254 1.00 86.19 227 SER A CA 1
ATOM 1821 C C . SER A 1 227 ? -9.460 0.138 6.897 1.00 86.19 227 SER A C 1
ATOM 1823 O O . SER A 1 227 ? -8.393 -0.291 7.327 1.00 86.19 227 SER A O 1
ATOM 1825 N N . GLY A 1 228 ? -10.262 -0.628 6.149 1.00 87.56 228 GLY A N 1
ATOM 1826 C CA . GLY A 1 228 ? -10.015 -2.046 5.871 1.00 87.56 228 GLY A CA 1
ATOM 1827 C C . GLY A 1 228 ? -10.148 -2.957 7.099 1.00 87.56 228 GLY A C 1
ATOM 1828 O O . GLY A 1 228 ? -9.773 -4.127 7.036 1.00 87.56 228 GLY A O 1
ATOM 1829 N N . ALA A 1 229 ? -10.681 -2.452 8.214 1.00 91.56 229 ALA A N 1
ATOM 1830 C CA . ALA A 1 229 ? -10.802 -3.194 9.466 1.00 91.56 229 ALA A CA 1
ATOM 1831 C C . ALA A 1 229 ? -11.968 -4.200 9.473 1.00 91.56 229 ALA A C 1
ATOM 1833 O O . ALA A 1 229 ? -12.044 -5.032 10.374 1.00 91.56 229 ALA A O 1
ATOM 1834 N N . ASN A 1 230 ? -12.877 -4.155 8.490 1.00 93.31 230 ASN A N 1
ATOM 1835 C CA . ASN A 1 230 ? -13.999 -5.099 8.396 1.00 93.31 230 ASN A CA 1
ATOM 1836 C C . ASN A 1 230 ? -13.581 -6.518 7.975 1.00 93.31 230 ASN A C 1
ATOM 1838 O O . ASN A 1 230 ? -14.395 -7.432 8.062 1.00 93.31 230 ASN A O 1
ATOM 1842 N N . TRP A 1 231 ? -12.361 -6.729 7.482 1.00 93.44 231 TRP A N 1
ATOM 1843 C CA . TRP A 1 231 ? -11.964 -8.017 6.914 1.00 93.44 231 TRP A CA 1
ATOM 1844 C C . TRP A 1 231 ? -11.464 -9.004 7.967 1.00 93.44 231 TRP A C 1
ATOM 1846 O O . TRP A 1 231 ? -10.660 -8.673 8.842 1.00 93.44 231 TRP A O 1
ATOM 1856 N N . LYS A 1 232 ? -11.887 -10.262 7.828 1.00 94.38 232 LYS A N 1
ATOM 1857 C CA . LYS A 1 232 ? -11.407 -11.363 8.657 1.00 94.38 232 LYS A CA 1
ATOM 1858 C C . LYS A 1 232 ? -9.924 -11.611 8.381 1.00 94.38 232 LYS A C 1
ATOM 1860 O O . LYS A 1 232 ? -9.507 -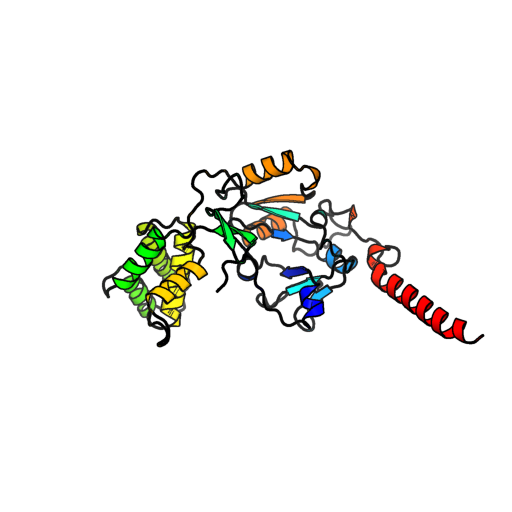11.727 7.229 1.00 94.38 232 LYS A O 1
ATOM 1865 N N . ARG A 1 233 ? -9.120 -11.738 9.438 1.00 93.44 233 ARG A N 1
ATOM 1866 C CA . ARG A 1 233 ? -7.698 -12.111 9.338 1.00 93.44 233 ARG A CA 1
ATOM 1867 C C . ARG A 1 233 ? -7.529 -13.577 8.933 1.00 93.44 233 ARG A C 1
ATOM 1869 O O . ARG A 1 233 ? -8.340 -14.427 9.301 1.00 93.44 233 ARG A O 1
ATOM 1876 N N . ALA A 1 234 ? -6.451 -13.870 8.212 1.00 95.19 234 ALA A N 1
ATOM 1877 C CA . ALA A 1 234 ? -6.020 -15.247 7.993 1.00 95.19 234 ALA A CA 1
ATOM 1878 C C . ALA A 1 234 ? -5.673 -15.928 9.335 1.00 95.19 234 ALA A C 1
ATOM 1880 O O . ALA A 1 234 ? -5.096 -15.298 10.219 1.00 95.19 234 ALA A O 1
ATOM 1881 N N . GLU A 1 235 ? -6.041 -17.203 9.507 1.00 92.38 235 GLU A N 1
ATOM 1882 C CA . GLU A 1 235 ? -5.874 -17.919 10.788 1.00 92.38 235 GLU A CA 1
ATOM 1883 C C . GLU A 1 235 ? -4.530 -18.661 10.884 1.00 92.38 235 GLU A C 1
ATOM 1885 O O . GLU A 1 235 ? -3.844 -18.581 11.900 1.00 92.38 235 GLU A O 1
ATOM 1890 N N . ASN A 1 236 ? -4.133 -19.368 9.823 1.00 94.44 236 ASN A N 1
ATOM 1891 C CA . ASN A 1 236 ? -2.904 -20.165 9.784 1.00 94.44 236 ASN A CA 1
ATOM 1892 C C . ASN A 1 236 ? -1.818 -19.414 9.014 1.00 94.44 236 ASN A C 1
ATOM 1894 O O . ASN A 1 236 ? -1.559 -19.713 7.853 1.00 94.44 236 ASN A O 1
ATOM 1898 N N . THR A 1 237 ? -1.220 -18.406 9.645 1.00 97.25 237 THR A N 1
ATOM 1899 C CA . THR A 1 237 ? -0.307 -17.480 8.962 1.00 97.25 237 THR A CA 1
ATOM 1900 C C . THR A 1 237 ? 1.160 -17.890 9.031 1.00 97.25 237 THR A C 1
ATOM 1902 O O . THR A 1 237 ? 1.619 -18.398 10.056 1.00 97.25 237 THR A O 1
ATOM 1905 N N . ILE A 1 238 ? 1.915 -17.538 7.992 1.00 97.88 238 ILE A N 1
ATOM 1906 C CA . ILE A 1 238 ? 3.384 -17.488 7.974 1.00 97.88 238 ILE A CA 1
ATOM 1907 C C . ILE A 1 238 ? 3.861 -16.039 7.813 1.00 97.88 238 ILE A C 1
ATOM 1909 O O . ILE A 1 238 ? 3.064 -15.144 7.538 1.00 97.88 238 ILE A O 1
ATOM 1913 N N . SER A 1 239 ? 5.159 -15.781 7.984 1.00 97.69 239 SER A N 1
ATOM 1914 C CA . SER A 1 239 ? 5.704 -14.449 7.675 1.00 97.69 239 SER A CA 1
ATOM 1915 C C . SER A 1 239 ? 5.724 -14.194 6.165 1.00 97.69 239 SER A C 1
ATOM 1917 O O . SER A 1 239 ? 5.989 -15.105 5.379 1.00 97.69 239 SER A O 1
ATOM 1919 N N . THR A 1 240 ? 5.534 -12.943 5.748 1.00 96.94 240 THR A N 1
ATOM 1920 C CA . THR A 1 240 ? 5.598 -12.558 4.326 1.00 96.94 240 THR A CA 1
ATOM 1921 C C . THR A 1 240 ? 6.960 -12.883 3.702 1.00 96.94 240 THR A C 1
ATOM 1923 O O . THR A 1 240 ? 7.033 -13.334 2.559 1.00 96.94 240 THR A O 1
ATOM 1926 N N . ARG A 1 241 ? 8.058 -12.774 4.466 1.00 97.75 241 ARG A N 1
ATOM 1927 C CA . ARG A 1 241 ? 9.381 -13.226 4.010 1.00 97.75 241 ARG A CA 1
ATOM 1928 C C . ARG A 1 241 ? 9.421 -14.718 3.692 1.00 97.75 241 ARG A C 1
ATOM 1930 O O . ARG A 1 241 ? 10.069 -15.115 2.726 1.00 97.75 241 ARG A O 1
ATOM 1937 N N . GLU A 1 242 ? 8.807 -15.542 4.531 1.00 98.19 242 GLU A N 1
ATOM 1938 C CA . GLU A 1 242 ? 8.738 -16.988 4.318 1.00 98.19 242 GLU A CA 1
ATOM 1939 C C . GLU A 1 242 ? 7.892 -17.318 3.089 1.00 98.19 242 GLU A C 1
ATOM 1941 O O . GLU A 1 242 ? 8.363 -18.058 2.229 1.00 98.19 242 GLU A O 1
ATOM 1946 N N . TYR A 1 243 ? 6.728 -16.677 2.950 1.00 98.19 243 TYR A N 1
ATOM 1947 C CA . TYR A 1 243 ? 5.865 -16.802 1.775 1.00 98.19 243 TYR A CA 1
ATOM 1948 C C . TYR A 1 243 ? 6.635 -16.535 0.473 1.00 98.19 243 TYR A C 1
ATOM 1950 O O . TYR A 1 243 ? 6.727 -17.408 -0.391 1.00 98.19 243 TYR A O 1
ATOM 1958 N N . TRP A 1 244 ? 7.281 -15.370 0.357 1.00 97.81 244 TRP A N 1
ATOM 1959 C CA . TRP A 1 244 ? 8.012 -15.009 -0.860 1.00 97.81 244 TRP A CA 1
ATOM 1960 C C . TRP A 1 244 ? 9.236 -15.885 -1.116 1.00 97.81 244 TRP A C 1
ATOM 1962 O O . TRP A 1 244 ? 9.563 -16.154 -2.269 1.00 97.81 244 TRP A O 1
ATOM 1972 N N . LYS A 1 245 ? 9.923 -16.362 -0.071 1.00 97.69 245 LYS A N 1
ATOM 1973 C CA . LYS A 1 245 ? 11.030 -17.314 -0.247 1.00 97.69 245 LYS A CA 1
ATOM 1974 C C . LYS A 1 245 ? 10.547 -18.620 -0.862 1.00 97.69 245 LYS A C 1
ATOM 1976 O O . LYS A 1 245 ? 11.134 -19.050 -1.848 1.00 97.69 245 LYS A O 1
ATOM 1981 N N . VAL A 1 246 ? 9.478 -19.201 -0.320 1.00 97.81 246 VAL A N 1
ATOM 1982 C CA . VAL A 1 246 ? 8.879 -20.429 -0.859 1.00 97.81 246 VAL A CA 1
ATOM 1983 C C . VAL A 1 246 ? 8.406 -20.201 -2.295 1.00 97.81 246 VAL A C 1
ATOM 1985 O O . VAL A 1 246 ? 8.706 -21.012 -3.169 1.00 97.81 246 VAL A O 1
ATOM 1988 N N . TYR A 1 247 ? 7.750 -19.067 -2.563 1.00 97.25 247 TYR A N 1
ATOM 1989 C CA . TYR A 1 247 ? 7.313 -18.699 -3.909 1.00 97.25 247 TYR A CA 1
ATOM 1990 C C . TYR A 1 247 ? 8.485 -18.642 -4.898 1.00 97.25 247 TYR A C 1
ATOM 1992 O O . TYR A 1 247 ? 8.445 -19.284 -5.942 1.00 97.25 247 TYR A O 1
ATOM 2000 N N . PHE A 1 248 ? 9.570 -17.935 -4.568 1.00 97.44 248 PHE A N 1
ATOM 2001 C CA . PHE A 1 248 ? 10.730 -17.805 -5.457 1.00 97.44 248 PHE A CA 1
ATOM 2002 C C . PHE A 1 248 ? 11.584 -19.073 -5.564 1.00 97.44 248 PHE A C 1
ATOM 2004 O O . PHE A 1 248 ? 12.328 -19.221 -6.530 1.00 97.44 248 PHE A O 1
ATOM 2011 N N . GLU A 1 249 ? 11.514 -19.986 -4.597 1.00 97.31 249 GLU A N 1
ATOM 2012 C CA . GLU A 1 249 ? 12.112 -21.319 -4.728 1.00 97.31 249 GLU A CA 1
ATOM 2013 C C . GLU A 1 249 ? 11.357 -22.172 -5.757 1.00 97.31 249 GLU A C 1
ATOM 2015 O O . GLU A 1 249 ? 11.980 -22.935 -6.495 1.00 97.31 249 GLU A O 1
ATOM 2020 N N . GLN A 1 250 ? 10.033 -22.018 -5.832 1.00 97.38 250 GLN A N 1
ATOM 2021 C CA . GLN A 1 250 ? 9.176 -22.703 -6.806 1.00 97.38 250 GLN A CA 1
ATOM 2022 C C . GLN A 1 250 ? 9.174 -22.016 -8.181 1.00 97.38 250 GLN A C 1
ATOM 2024 O O . GLN A 1 250 ? 9.049 -22.694 -9.200 1.00 97.38 250 GLN A O 1
ATOM 2029 N N . HIS A 1 251 ? 9.360 -20.694 -8.199 1.00 96.69 251 HIS A N 1
ATOM 2030 C CA . HIS A 1 251 ? 9.333 -19.830 -9.382 1.00 96.69 251 HIS A CA 1
ATOM 2031 C C . HIS A 1 251 ? 10.606 -18.971 -9.481 1.00 96.69 251 HIS A C 1
ATOM 2033 O O . HIS A 1 251 ? 10.543 -17.739 -9.376 1.00 96.69 251 HIS A O 1
ATOM 2039 N N . PRO A 1 252 ? 11.793 -19.587 -9.649 1.00 96.06 252 PRO A N 1
ATOM 2040 C CA . PRO A 1 252 ? 13.060 -18.857 -9.682 1.00 96.06 252 PRO A CA 1
ATOM 2041 C C . PRO A 1 252 ? 13.145 -17.844 -10.830 1.00 96.06 252 PRO A C 1
ATOM 2043 O O . PRO A 1 252 ? 13.847 -16.845 -10.703 1.00 96.06 252 PRO A O 1
ATOM 2046 N N . GLU A 1 253 ? 12.420 -18.067 -11.928 1.00 94.38 253 GLU A N 1
ATOM 2047 C CA . GLU A 1 253 ? 12.333 -17.169 -13.082 1.00 94.38 253 GLU A CA 1
ATOM 2048 C C . GLU A 1 253 ? 11.575 -15.865 -12.802 1.00 94.38 253 GLU A C 1
ATOM 2050 O O . GLU A 1 253 ? 11.722 -14.907 -13.554 1.00 94.38 253 GLU A O 1
ATOM 2055 N N . GLN A 1 254 ? 10.775 -15.821 -11.733 1.00 92.69 254 GLN A N 1
ATOM 2056 C CA . GLN A 1 254 ? 10.004 -14.639 -11.328 1.00 92.69 254 GLN A CA 1
ATOM 2057 C C . GLN A 1 254 ? 10.658 -13.877 -10.177 1.00 92.69 254 GLN A C 1
ATOM 2059 O O . GLN A 1 254 ? 10.129 -12.866 -9.715 1.00 92.69 254 GLN A O 1
ATOM 2064 N N . LYS A 1 255 ? 11.790 -14.375 -9.672 1.00 94.94 255 LYS A N 1
ATOM 2065 C CA . LYS A 1 255 ? 12.507 -13.742 -8.575 1.00 94.94 255 LYS A CA 1
ATOM 2066 C C . LYS A 1 255 ? 13.170 -12.452 -9.067 1.00 94.94 255 LYS A C 1
ATOM 2068 O O . LYS A 1 255 ? 14.050 -12.538 -9.923 1.00 94.94 255 LYS A O 1
ATOM 2073 N N . PRO A 1 256 ? 12.844 -11.289 -8.476 1.00 93.94 256 PRO A N 1
ATOM 2074 C CA . PRO A 1 256 ? 13.487 -10.041 -8.853 1.00 93.94 256 PRO A CA 1
ATOM 2075 C C . PRO A 1 256 ? 14.994 -10.080 -8.625 1.00 93.94 256 PRO A C 1
ATOM 2077 O O . PRO A 1 256 ? 15.470 -10.585 -7.599 1.00 93.94 256 PRO A O 1
ATOM 2080 N N . LYS A 1 257 ? 15.741 -9.473 -9.545 1.00 91.19 257 LYS A N 1
ATOM 2081 C CA . LYS A 1 257 ? 17.195 -9.328 -9.440 1.00 91.19 257 LYS A CA 1
ATOM 2082 C C . LYS A 1 257 ? 17.604 -8.486 -8.226 1.00 91.19 257 LYS A C 1
ATOM 2084 O O . LYS A 1 257 ? 18.542 -8.847 -7.512 1.00 91.19 257 LYS A O 1
ATOM 2089 N N . HIS A 1 258 ? 16.880 -7.395 -7.970 1.00 91.19 258 HIS A N 1
ATOM 2090 C CA . HIS A 1 258 ? 17.123 -6.475 -6.858 1.00 91.19 258 HIS A CA 1
ATOM 2091 C C . HIS A 1 258 ? 15.963 -6.545 -5.865 1.00 91.19 258 HIS A C 1
ATOM 2093 O O . HIS A 1 258 ? 14.890 -6.001 -6.110 1.00 91.19 258 HIS A O 1
ATOM 2099 N N . LEU A 1 259 ? 16.178 -7.227 -4.738 1.00 94.38 259 LEU A N 1
ATOM 2100 C CA . LEU A 1 259 ? 15.140 -7.498 -3.746 1.00 94.38 259 LEU A CA 1
ATOM 2101 C C . LEU A 1 259 ? 15.559 -7.033 -2.349 1.00 94.38 259 LEU A C 1
ATOM 2103 O O . LEU A 1 259 ? 16.614 -7.422 -1.843 1.00 94.38 259 LEU A O 1
ATOM 2107 N N . VAL A 1 260 ? 14.685 -6.268 -1.700 1.00 95.12 260 VAL A N 1
ATOM 2108 C CA . VAL A 1 260 ? 14.807 -5.825 -0.312 1.00 95.12 260 VAL A CA 1
ATOM 2109 C C . VAL A 1 260 ? 13.599 -6.326 0.472 1.00 95.12 260 VAL A C 1
ATOM 2111 O O . VAL A 1 260 ? 12.458 -6.037 0.129 1.00 95.12 260 VAL A O 1
ATOM 2114 N N . PHE A 1 261 ? 13.854 -7.062 1.553 1.00 96.31 261 PHE A N 1
ATOM 2115 C CA . PHE A 1 261 ? 12.840 -7.275 2.583 1.00 96.31 261 PHE A CA 1
ATOM 2116 C C . PHE A 1 261 ? 12.897 -6.109 3.566 1.00 96.31 261 PHE A C 1
ATOM 2118 O O . PHE A 1 261 ? 13.992 -5.778 4.031 1.00 96.31 261 PHE A O 1
ATOM 2125 N N . TYR A 1 262 ? 11.755 -5.490 3.858 1.00 94.81 262 TYR A N 1
ATOM 2126 C CA . TYR A 1 262 ? 11.675 -4.338 4.755 1.00 94.81 262 TYR A CA 1
ATOM 2127 C C . TYR A 1 262 ? 10.784 -4.602 5.969 1.00 94.81 262 TYR A C 1
ATOM 2129 O O . TYR A 1 262 ? 9.867 -5.420 5.930 1.00 94.81 262 TYR A O 1
ATOM 2137 N N . ASP A 1 263 ? 11.062 -3.873 7.045 1.00 91.56 263 ASP A N 1
ATOM 2138 C CA . ASP A 1 263 ? 10.259 -3.837 8.264 1.00 91.56 263 ASP A CA 1
ATOM 2139 C C . ASP A 1 263 ? 9.797 -2.394 8.516 1.00 91.56 263 ASP A C 1
ATOM 2141 O O . ASP A 1 263 ? 10.502 -1.441 8.177 1.00 91.56 263 ASP A O 1
ATOM 2145 N N . GLY A 1 264 ? 8.606 -2.220 9.083 1.00 88.12 264 GLY A N 1
ATOM 2146 C CA . GLY A 1 264 ? 7.961 -0.911 9.225 1.00 88.12 264 GLY A CA 1
ATOM 2147 C C . GLY A 1 264 ? 7.165 -0.478 7.987 1.00 88.12 264 GLY A C 1
ATOM 2148 O O . GLY A 1 264 ? 6.539 -1.294 7.322 1.00 88.12 264 GLY A O 1
ATOM 2149 N N . THR A 1 265 ? 7.139 0.826 7.703 1.00 86.50 265 THR A N 1
ATOM 2150 C CA . THR A 1 265 ? 6.321 1.417 6.624 1.00 86.50 265 THR A CA 1
ATOM 2151 C C . THR A 1 265 ? 7.091 1.521 5.300 1.00 86.50 265 THR A C 1
ATOM 2153 O O . THR A 1 265 ? 8.321 1.649 5.326 1.00 86.50 265 THR A O 1
ATOM 2156 N N . PRO A 1 266 ? 6.408 1.590 4.141 1.00 88.25 266 PRO A N 1
ATOM 2157 C CA . PRO A 1 266 ? 7.069 1.860 2.862 1.00 88.25 266 PRO A CA 1
ATOM 2158 C C . PRO A 1 266 ? 7.925 3.139 2.879 1.00 88.25 266 PRO A C 1
ATOM 2160 O O . PRO A 1 266 ? 9.054 3.151 2.389 1.00 88.25 266 PRO A O 1
ATOM 2163 N N . THR A 1 267 ? 7.445 4.202 3.533 1.00 83.88 267 THR A N 1
ATOM 2164 C CA . THR A 1 267 ? 8.189 5.468 3.673 1.00 83.88 267 THR A CA 1
ATOM 2165 C C . THR A 1 267 ? 9.488 5.294 4.463 1.00 83.88 267 THR A C 1
ATOM 2167 O O . THR A 1 267 ? 10.546 5.765 4.038 1.00 83.88 267 THR A O 1
ATOM 2170 N N . THR A 1 268 ? 9.441 4.599 5.604 1.00 87.56 268 THR A N 1
ATOM 2171 C CA . THR A 1 268 ? 10.647 4.330 6.405 1.00 87.56 268 THR A CA 1
ATOM 2172 C C . THR A 1 268 ? 11.620 3.427 5.653 1.00 87.56 268 THR A C 1
ATOM 2174 O O . THR A 1 268 ? 12.820 3.691 5.669 1.00 87.56 268 THR A O 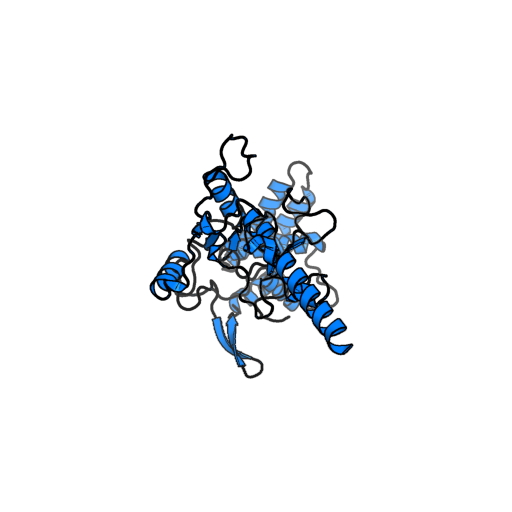1
ATOM 2177 N N . ALA A 1 269 ? 11.113 2.432 4.919 1.00 91.31 269 ALA A N 1
ATOM 2178 C CA . ALA A 1 269 ? 11.925 1.531 4.108 1.00 91.31 269 ALA A CA 1
ATOM 2179 C C . ALA A 1 269 ? 12.691 2.269 2.996 1.00 91.31 269 ALA A C 1
ATOM 2181 O O . ALA A 1 269 ? 13.889 2.032 2.822 1.00 91.31 269 ALA A O 1
ATOM 2182 N N . ILE A 1 270 ? 12.045 3.213 2.294 1.00 87.81 270 ILE A N 1
ATOM 2183 C CA . ILE A 1 270 ? 12.726 4.088 1.325 1.00 87.81 270 ILE A CA 1
ATOM 2184 C C . ILE A 1 270 ? 13.821 4.894 2.014 1.00 87.81 270 ILE A C 1
ATOM 2186 O O . ILE A 1 270 ? 14.953 4.913 1.536 1.00 87.81 270 ILE A O 1
ATOM 2190 N N . HIS A 1 271 ? 13.499 5.572 3.117 1.00 85.38 271 HIS A N 1
ATOM 2191 C CA . HIS A 1 271 ? 14.452 6.450 3.792 1.00 85.38 271 HIS A CA 1
ATOM 2192 C C . HIS A 1 271 ? 15.689 5.679 4.276 1.00 85.38 271 HIS A C 1
ATOM 2194 O O . HIS A 1 271 ? 16.823 6.135 4.108 1.00 85.38 271 HIS A O 1
ATOM 2200 N N . GLU A 1 272 ? 15.496 4.488 4.844 1.00 89.88 272 GLU A N 1
ATOM 2201 C CA . GLU A 1 272 ? 16.589 3.604 5.247 1.00 89.88 272 GLU A CA 1
ATOM 2202 C C . GLU A 1 272 ? 17.423 3.134 4.057 1.00 89.88 272 GLU A C 1
ATOM 2204 O O . GLU A 1 272 ? 18.655 3.151 4.130 1.00 89.88 272 GLU A O 1
ATOM 2209 N N . PHE A 1 273 ? 16.773 2.745 2.957 1.00 88.56 273 PHE A N 1
ATOM 2210 C CA . PHE A 1 273 ? 17.456 2.352 1.730 1.00 88.56 273 PHE A CA 1
ATOM 2211 C C . PHE A 1 273 ? 18.297 3.507 1.175 1.00 88.56 273 PHE A C 1
ATOM 2213 O O . PHE A 1 273 ? 19.500 3.355 0.968 1.00 88.56 273 PHE A O 1
ATOM 2220 N N . GLN A 1 274 ? 17.700 4.688 1.018 1.00 85.00 274 GLN A N 1
ATOM 2221 C CA . GLN A 1 274 ? 18.386 5.885 0.541 1.00 85.00 274 GLN A CA 1
ATOM 2222 C C . GLN A 1 274 ? 19.577 6.243 1.431 1.00 85.00 274 GLN A C 1
ATOM 2224 O O . GLN A 1 274 ? 20.677 6.449 0.926 1.00 85.00 274 GLN A O 1
ATOM 2229 N N . THR A 1 275 ? 19.393 6.229 2.753 1.00 85.50 275 THR A N 1
ATOM 2230 C CA . THR A 1 275 ? 20.462 6.515 3.720 1.00 85.50 275 THR A CA 1
ATOM 2231 C C . THR A 1 275 ? 21.611 5.514 3.599 1.00 85.50 275 THR A C 1
ATOM 2233 O O . THR A 1 275 ? 22.775 5.908 3.544 1.00 85.50 275 THR A O 1
ATOM 2236 N N . ARG A 1 276 ? 21.301 4.214 3.524 1.00 86.00 276 ARG A N 1
ATOM 2237 C CA . ARG A 1 276 ? 22.302 3.141 3.424 1.00 86.00 276 ARG A CA 1
ATOM 2238 C C . ARG A 1 276 ? 23.123 3.227 2.138 1.00 86.00 276 ARG A C 1
ATOM 2240 O O . ARG A 1 276 ? 24.300 2.880 2.154 1.00 86.00 276 ARG A O 1
ATOM 2247 N N . HIS A 1 277 ? 22.503 3.686 1.056 1.00 80.62 277 HIS A N 1
ATOM 2248 C CA . HIS A 1 277 ? 23.115 3.795 -0.267 1.00 80.62 277 HIS A CA 1
ATOM 2249 C C . HIS A 1 277 ? 23.558 5.224 -0.623 1.00 80.62 277 HIS A C 1
ATOM 2251 O O . HIS A 1 277 ? 23.963 5.468 -1.754 1.00 80.62 277 HIS A O 1
ATOM 2257 N N . ASN A 1 278 ? 23.514 6.160 0.332 1.00 76.88 278 ASN A N 1
ATOM 2258 C CA . ASN A 1 278 ? 23.868 7.571 0.144 1.00 76.88 278 ASN A CA 1
ATOM 2259 C C . ASN A 1 278 ? 23.114 8.266 -1.015 1.00 76.88 278 ASN A C 1
ATOM 2261 O O . ASN A 1 278 ? 23.646 9.149 -1.688 1.00 76.88 278 ASN A O 1
ATOM 2265 N N . ILE A 1 279 ? 21.863 7.868 -1.249 1.00 76.12 279 ILE A N 1
ATOM 2266 C CA . ILE A 1 279 ? 20.982 8.425 -2.281 1.00 76.12 279 ILE A CA 1
ATOM 2267 C C . ILE A 1 279 ? 20.285 9.669 -1.713 1.00 76.12 279 ILE A C 1
ATOM 2269 O O . ILE A 1 279 ? 19.750 9.633 -0.607 1.00 76.12 279 ILE A O 1
ATOM 2273 N N . GLY A 1 280 ? 20.260 10.767 -2.476 1.00 64.62 280 GLY A N 1
ATOM 2274 C CA . GLY A 1 280 ? 19.612 12.031 -2.081 1.00 64.62 280 GLY A CA 1
ATOM 2275 C C . GLY A 1 280 ? 20.580 13.162 -1.717 1.00 64.62 280 GLY A C 1
ATOM 2276 O O . GLY A 1 280 ? 20.147 14.290 -1.489 1.00 64.62 280 GLY A O 1
ATOM 2277 N N . GLN A 1 281 ? 21.888 12.895 -1.721 1.00 59.97 281 GLN A N 1
ATOM 2278 C CA . GLN A 1 281 ? 22.920 13.931 -1.761 1.00 59.97 281 GLN A CA 1
ATOM 2279 C C . GLN A 1 281 ? 23.387 14.116 -3.207 1.00 59.97 281 GLN A C 1
ATOM 2281 O O . GLN A 1 281 ? 23.448 13.150 -3.964 1.00 59.97 281 GLN A O 1
ATOM 2286 N N . ALA A 1 282 ? 23.703 15.351 -3.606 1.00 57.03 282 ALA A N 1
ATOM 2287 C CA . ALA A 1 282 ? 24.320 15.580 -4.907 1.00 57.03 282 ALA A CA 1
ATOM 2288 C C . ALA A 1 282 ? 25.663 14.843 -4.944 1.00 57.03 282 ALA A C 1
ATOM 2290 O O . ALA A 1 282 ? 26.534 15.117 -4.114 1.00 57.03 282 ALA A O 1
ATOM 2291 N N . ASP A 1 283 ? 25.831 13.923 -5.893 1.00 55.72 283 ASP A N 1
ATOM 2292 C CA . ASP A 1 283 ? 27.130 13.314 -6.133 1.00 55.72 283 ASP A CA 1
ATOM 2293 C C . ASP A 1 283 ? 28.066 14.384 -6.711 1.00 55.72 283 ASP A C 1
ATOM 2295 O O . ASP A 1 283 ? 28.005 14.747 -7.884 1.00 55.72 283 ASP A O 1
ATOM 2299 N N . THR A 1 284 ? 28.900 14.965 -5.848 1.00 61.47 284 THR A N 1
ATOM 2300 C CA . THR A 1 284 ? 29.928 15.938 -6.243 1.00 61.47 284 THR A CA 1
ATOM 2301 C C . THR A 1 284 ? 31.249 15.266 -6.607 1.00 61.47 284 THR A C 1
ATOM 2303 O O . THR A 1 284 ? 32.275 15.943 -6.743 1.00 61.47 284 THR A O 1
ATOM 2306 N N . SER A 1 285 ? 31.288 13.935 -6.655 1.00 61.25 285 SER A N 1
ATOM 2307 C CA . SER A 1 285 ? 32.513 13.215 -6.944 1.00 61.25 285 SER A CA 1
ATOM 2308 C C . SER A 1 285 ? 32.879 13.339 -8.428 1.00 61.25 285 SER A C 1
ATOM 2310 O O . SER A 1 285 ? 32.062 13.616 -9.302 1.00 61.25 285 SER A O 1
ATOM 2312 N N . LYS A 1 286 ? 34.178 13.226 -8.728 1.00 61.09 286 LYS A N 1
ATOM 2313 C CA . LYS A 1 286 ? 34.696 13.385 -10.102 1.00 61.09 286 LYS A CA 1
ATOM 2314 C C . LYS A 1 286 ? 34.478 12.149 -10.977 1.00 61.09 286 LYS A C 1
ATOM 2316 O O . LYS A 1 286 ? 34.879 12.159 -12.137 1.00 61.09 286 LYS A O 1
ATOM 2321 N N . LYS A 1 287 ? 33.970 11.069 -10.394 1.00 65.12 287 LYS A N 1
ATOM 2322 C CA . LYS A 1 287 ? 33.728 9.786 -11.043 1.00 65.12 287 LYS A CA 1
ATOM 2323 C C . LYS A 1 287 ? 32.311 9.397 -10.692 1.00 65.12 287 LYS A C 1
ATOM 2325 O O . LYS A 1 287 ? 31.963 9.498 -9.532 1.00 65.12 287 LYS A O 1
ATOM 2330 N N . GLU A 1 288 ? 31.548 8.956 -11.671 1.00 65.19 288 GLU A N 1
ATOM 2331 C CA . GLU A 1 288 ? 30.209 8.432 -11.435 1.00 65.19 288 GLU A CA 1
ATOM 2332 C C . GLU A 1 288 ? 30.233 7.354 -10.337 1.00 65.19 288 GLU A C 1
ATOM 2334 O O . GLU A 1 288 ? 31.143 6.516 -10.310 1.00 65.19 288 GLU A O 1
ATOM 2339 N N . GLY A 1 289 ? 29.306 7.460 -9.381 1.00 65.75 289 GLY A N 1
ATOM 2340 C CA . GLY A 1 289 ? 29.178 6.527 -8.265 1.00 65.75 289 GLY A CA 1
ATOM 2341 C C . GLY A 1 289 ? 28.735 5.123 -8.688 1.00 65.75 289 GLY A C 1
ATOM 2342 O O . GLY A 1 289 ? 28.432 4.859 -9.849 1.00 65.75 289 GLY A O 1
ATOM 2343 N N . ASP A 1 290 ? 28.690 4.206 -7.721 1.00 66.62 290 ASP A N 1
ATOM 2344 C CA . ASP A 1 290 ? 28.263 2.828 -7.969 1.00 66.62 290 ASP A CA 1
ATOM 2345 C C . ASP A 1 290 ? 26.801 2.789 -8.442 1.00 66.62 290 ASP A C 1
ATOM 2347 O O . ASP A 1 290 ? 25.901 3.261 -7.748 1.00 66.62 290 ASP A O 1
ATOM 2351 N N . LEU A 1 291 ? 26.546 2.138 -9.580 1.00 68.19 291 LEU A N 1
ATOM 2352 C CA . LEU A 1 291 ? 25.216 2.018 -10.196 1.00 68.19 291 LEU A CA 1
ATOM 2353 C C . LEU A 1 291 ? 24.291 1.024 -9.470 1.00 68.19 291 LEU A C 1
ATOM 2355 O O . LEU A 1 291 ? 23.282 0.602 -10.021 1.00 68.19 291 LEU A O 1
ATOM 2359 N N . LEU A 1 292 ? 24.633 0.616 -8.242 1.00 70.00 292 LEU A N 1
ATOM 2360 C CA . LEU A 1 292 ? 23.847 -0.266 -7.363 1.00 70.00 292 LEU A CA 1
ATOM 2361 C C . LEU A 1 292 ? 23.337 -1.566 -8.030 1.00 70.00 292 LEU A C 1
ATOM 2363 O O . LEU A 1 292 ? 22.343 -2.148 -7.595 1.00 70.00 292 LEU A O 1
ATOM 2367 N N . GLY A 1 293 ? 24.047 -2.050 -9.055 1.00 66.25 293 GLY A N 1
ATOM 2368 C CA . GLY A 1 293 ? 23.707 -3.252 -9.819 1.00 66.25 293 GLY A CA 1
ATOM 2369 C C . GLY A 1 293 ? 22.774 -3.026 -11.019 1.00 66.25 293 GLY A C 1
ATOM 2370 O O . GLY A 1 293 ? 22.357 -4.006 -11.644 1.00 66.25 293 GLY A O 1
ATOM 2371 N N . PHE A 1 294 ? 22.483 -1.767 -11.360 1.00 72.56 294 PHE A N 1
ATOM 2372 C CA . PHE A 1 294 ? 21.712 -1.337 -12.533 1.00 72.56 294 PHE A CA 1
ATOM 2373 C C . PHE A 1 294 ? 22.577 -1.080 -13.777 1.00 72.56 294 PHE A C 1
ATOM 2375 O O . PHE A 1 294 ? 22.100 -0.511 -14.758 1.00 72.56 294 PHE A O 1
ATOM 2382 N N . ASP A 1 295 ? 23.835 -1.525 -13.773 1.00 77.44 295 ASP A N 1
ATOM 2383 C CA . ASP A 1 295 ? 24.825 -1.275 -14.829 1.00 77.44 295 ASP A CA 1
ATOM 2384 C C . ASP A 1 295 ? 24.313 -1.643 -16.231 1.00 77.44 295 ASP A C 1
ATOM 2386 O O . ASP A 1 295 ? 24.548 -0.938 -17.207 1.00 77.44 295 ASP A O 1
ATOM 2390 N N . GLU A 1 296 ? 23.541 -2.725 -16.336 1.00 77.31 296 GLU A N 1
ATOM 2391 C CA . GLU A 1 296 ? 22.982 -3.207 -17.605 1.00 77.31 296 GLU A CA 1
ATOM 2392 C C . GLU A 1 296 ? 21.912 -2.287 -18.208 1.00 77.31 296 GLU A C 1
ATOM 2394 O O . GLU A 1 296 ? 21.630 -2.370 -19.403 1.00 77.31 296 GLU A O 1
ATOM 2399 N N . ARG A 1 297 ? 21.301 -1.419 -17.396 1.00 77.25 297 ARG A N 1
ATOM 2400 C CA . ARG A 1 297 ? 20.267 -0.457 -17.801 1.00 77.25 297 ARG A CA 1
ATOM 2401 C C . ARG A 1 297 ? 20.802 0.966 -17.880 1.00 77.25 297 ARG A C 1
ATOM 2403 O O . ARG A 1 297 ? 20.080 1.841 -18.335 1.00 77.25 297 ARG A O 1
ATOM 2410 N N . HIS A 1 298 ? 22.046 1.205 -17.496 1.00 79.75 298 HIS A N 1
ATOM 2411 C CA . HIS A 1 298 ? 22.624 2.531 -17.586 1.00 79.75 298 HIS A CA 1
ATOM 2412 C C . HIS A 1 298 ? 22.910 2.906 -19.052 1.00 79.75 298 HIS A C 1
ATOM 2414 O O . HIS A 1 298 ? 23.384 2.081 -19.8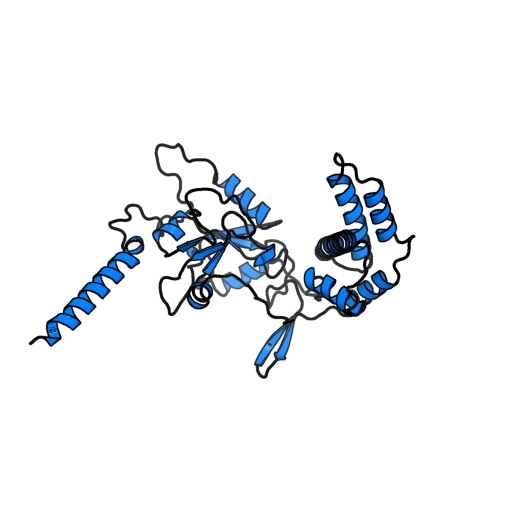42 1.00 79.75 298 HIS A O 1
ATOM 2420 N N . VAL A 1 299 ? 22.569 4.140 -19.430 1.00 78.38 299 VAL A N 1
ATOM 2421 C CA . VAL A 1 299 ? 22.746 4.685 -20.784 1.00 78.38 299 VAL A CA 1
ATOM 2422 C C . VAL A 1 299 ? 23.863 5.725 -20.740 1.00 78.38 299 VAL A C 1
ATOM 2424 O O . VAL A 1 299 ? 23.650 6.847 -20.292 1.00 78.38 299 VAL A O 1
ATOM 2427 N N . LEU A 1 300 ? 25.053 5.348 -21.218 1.00 75.69 300 LEU A N 1
ATOM 2428 C CA . LEU A 1 300 ? 26.246 6.210 -21.198 1.00 75.69 300 LEU A CA 1
ATOM 2429 C C . LEU A 1 300 ? 26.216 7.303 -22.276 1.00 75.69 300 LEU A C 1
ATOM 2431 O O . LEU A 1 300 ? 26.657 8.425 -22.040 1.00 75.69 300 LEU A O 1
ATOM 2435 N N . ASP A 1 301 ? 25.715 6.973 -23.469 1.00 78.31 301 ASP A N 1
ATOM 2436 C CA . ASP A 1 301 ? 25.552 7.920 -24.572 1.00 78.31 301 ASP A CA 1
ATOM 2437 C C . ASP A 1 301 ? 24.169 7.754 -25.201 1.00 78.31 301 ASP A C 1
ATOM 2439 O O . ASP A 1 301 ? 23.901 6.798 -25.931 1.00 78.31 301 ASP A O 1
ATOM 2443 N N . MET A 1 302 ? 23.291 8.721 -24.934 1.00 74.81 302 MET A N 1
ATOM 2444 C CA . MET A 1 302 ? 21.931 8.729 -25.467 1.00 74.81 302 MET A CA 1
ATOM 2445 C C . MET A 1 302 ? 21.878 8.744 -26.996 1.00 74.81 302 MET A C 1
ATOM 2447 O O . MET A 1 302 ? 20.842 8.394 -27.538 1.00 74.81 302 MET A O 1
ATOM 2451 N N . ARG A 1 303 ? 22.932 9.165 -27.709 1.00 74.19 303 ARG A N 1
ATOM 2452 C CA . ARG A 1 303 ? 22.927 9.241 -29.183 1.00 74.19 303 ARG A CA 1
ATOM 2453 C C . ARG A 1 303 ? 23.213 7.908 -29.856 1.00 74.19 303 ARG A C 1
ATOM 2455 O O . ARG A 1 303 ? 22.791 7.703 -30.985 1.00 74.19 303 ARG A O 1
ATOM 2462 N N . GLU A 1 304 ? 23.934 7.036 -29.166 1.00 79.94 304 GLU A N 1
ATOM 2463 C CA . GLU A 1 304 ? 24.391 5.754 -29.701 1.00 79.94 304 GLU A CA 1
ATOM 2464 C C . GLU A 1 304 ? 23.601 4.578 -29.105 1.00 79.94 304 GLU A C 1
ATOM 2466 O O . GLU A 1 304 ? 23.630 3.472 -29.644 1.00 79.94 304 GLU A O 1
ATOM 2471 N N . ASP A 1 305 ? 22.878 4.794 -27.998 1.00 79.12 305 ASP A N 1
ATOM 2472 C CA . ASP A 1 305 ? 22.091 3.746 -27.355 1.00 79.12 305 ASP A CA 1
ATOM 2473 C C . ASP A 1 305 ? 20.706 3.585 -28.017 1.00 79.12 305 ASP A C 1
ATOM 2475 O O . ASP A 1 305 ? 19.882 4.509 -27.976 1.00 79.12 305 ASP A O 1
ATOM 2479 N N . PRO A 1 306 ? 20.389 2.412 -28.594 1.00 80.12 306 PRO A N 1
ATOM 2480 C CA . PRO A 1 306 ? 19.105 2.183 -29.257 1.00 80.12 306 PRO A CA 1
ATOM 2481 C C . PRO A 1 306 ? 17.912 2.250 -28.291 1.00 80.12 306 PRO A C 1
ATOM 2483 O O . PRO A 1 306 ? 16.787 2.501 -28.718 1.00 80.12 306 PRO A O 1
ATOM 2486 N N . ARG A 1 307 ? 18.125 2.054 -26.982 1.00 77.06 307 ARG A N 1
ATOM 2487 C CA . ARG A 1 307 ? 17.051 2.135 -25.980 1.00 77.06 307 ARG A CA 1
ATOM 2488 C C . ARG A 1 307 ? 16.560 3.569 -25.792 1.00 77.06 307 ARG A C 1
ATOM 2490 O O . ARG A 1 307 ? 15.371 3.761 -25.566 1.00 77.06 307 ARG A O 1
ATOM 2497 N N . ALA A 1 308 ? 17.458 4.547 -25.933 1.00 77.38 308 ALA A N 1
ATOM 2498 C CA . ALA A 1 308 ? 17.145 5.969 -25.819 1.00 77.38 308 ALA A CA 1
ATOM 2499 C C . ALA A 1 308 ? 16.629 6.587 -27.124 1.00 77.38 308 ALA A C 1
ATOM 2501 O O . ALA A 1 308 ? 15.874 7.557 -27.089 1.00 77.38 308 ALA A O 1
ATOM 2502 N N . ASN A 1 309 ? 16.988 6.009 -28.274 1.00 76.44 309 ASN A N 1
ATOM 2503 C CA . ASN A 1 309 ? 16.595 6.531 -29.585 1.00 76.44 309 ASN A CA 1
ATOM 2504 C C . ASN A 1 309 ? 15.353 5.872 -30.185 1.00 76.44 309 ASN A C 1
ATOM 2506 O O . ASN A 1 309 ? 14.930 6.292 -31.257 1.00 76.44 309 ASN A O 1
ATOM 2510 N N . ARG A 1 310 ? 14.712 4.912 -29.501 1.00 74.19 310 ARG A N 1
ATOM 2511 C CA . ARG A 1 310 ? 13.557 4.178 -30.048 1.00 74.19 310 ARG A CA 1
ATOM 2512 C C . ARG A 1 310 ? 12.497 5.098 -30.665 1.00 74.19 310 ARG A C 1
ATOM 2514 O O . ARG A 1 310 ? 12.109 4.887 -31.808 1.00 74.19 310 ARG A O 1
ATOM 2521 N N . GLY A 1 311 ? 12.053 6.130 -29.943 1.00 71.31 311 GLY A N 1
ATOM 2522 C CA . GLY A 1 311 ? 11.027 7.051 -30.449 1.00 71.31 311 GLY A CA 1
ATOM 2523 C C . GLY A 1 311 ? 11.484 7.856 -31.673 1.00 71.31 311 GLY A C 1
ATOM 2524 O O . GLY A 1 311 ? 10.701 8.097 -32.592 1.00 71.31 311 GLY A O 1
ATOM 2525 N N . TYR A 1 312 ? 12.765 8.234 -31.723 1.00 74.75 312 TYR A N 1
ATOM 2526 C CA . TYR A 1 312 ? 13.359 8.881 -32.894 1.00 74.75 312 TYR A CA 1
ATOM 2527 C C . TYR A 1 312 ? 13.413 7.919 -34.088 1.00 74.75 312 TYR A C 1
ATOM 2529 O O . TYR A 1 312 ? 12.963 8.274 -35.178 1.00 74.75 312 TYR A O 1
ATOM 2537 N N . ASP A 1 313 ? 13.886 6.693 -33.873 1.00 78.75 313 ASP A N 1
ATOM 2538 C CA . ASP A 1 313 ? 14.018 5.667 -34.906 1.00 78.75 313 ASP A CA 1
ATOM 2539 C C . ASP A 1 313 ? 12.651 5.266 -35.483 1.00 78.75 313 ASP A C 1
ATOM 2541 O O . ASP A 1 313 ? 12.489 5.180 -36.702 1.00 78.75 313 ASP A O 1
ATOM 2545 N N . GLU A 1 314 ? 11.635 5.098 -34.630 1.00 78.62 314 GLU A N 1
ATOM 2546 C CA . GLU A 1 314 ? 10.253 4.820 -35.036 1.00 78.62 314 GLU A CA 1
ATOM 2547 C C . GLU A 1 314 ? 9.649 5.966 -35.851 1.00 78.62 314 GLU A C 1
ATOM 2549 O O . GLU A 1 314 ? 8.992 5.727 -36.872 1.00 78.62 314 GLU A O 1
ATOM 2554 N N . LEU A 1 315 ? 9.886 7.216 -35.439 1.00 80.38 315 LEU A N 1
ATOM 2555 C CA . LEU A 1 315 ? 9.433 8.393 -36.175 1.00 80.38 315 LEU A CA 1
ATOM 2556 C C . LEU A 1 315 ? 10.093 8.463 -37.554 1.00 80.38 315 LEU A C 1
ATOM 2558 O O . LEU A 1 315 ? 9.401 8.670 -38.552 1.00 80.38 315 LEU A O 1
ATOM 2562 N N . VAL A 1 316 ? 11.412 8.271 -37.621 1.00 85.31 316 VAL A N 1
ATOM 2563 C CA . VAL A 1 316 ? 12.179 8.279 -38.872 1.00 85.31 316 VAL A CA 1
ATOM 2564 C C . VAL A 1 316 ? 11.699 7.160 -39.796 1.00 85.31 316 VAL A C 1
ATOM 2566 O O . VAL A 1 316 ? 11.377 7.425 -40.956 1.00 85.31 316 VAL A O 1
ATOM 2569 N N . ALA A 1 317 ? 11.558 5.933 -39.290 1.00 86.00 317 ALA A N 1
ATOM 2570 C CA . ALA A 1 317 ? 11.055 4.797 -40.058 1.00 86.00 317 ALA A CA 1
ATOM 2571 C C . ALA A 1 317 ? 9.623 5.034 -40.570 1.00 86.00 317 ALA A C 1
ATOM 2573 O O . ALA A 1 317 ? 9.324 4.789 -41.742 1.00 86.00 317 ALA A O 1
ATOM 2574 N N . THR A 1 318 ? 8.743 5.570 -39.722 1.00 83.56 318 THR A N 1
ATOM 2575 C CA . THR A 1 318 ? 7.362 5.906 -40.093 1.00 83.56 318 THR A CA 1
ATOM 2576 C C . THR A 1 318 ? 7.319 7.002 -41.153 1.00 83.56 318 THR A C 1
ATOM 2578 O O . THR A 1 318 ? 6.576 6.881 -42.129 1.00 83.56 318 THR A O 1
ATOM 2581 N N . ALA A 1 319 ? 8.133 8.048 -41.005 1.00 88.31 319 ALA A N 1
ATOM 2582 C CA . ALA A 1 319 ? 8.237 9.127 -41.979 1.00 88.31 319 ALA A CA 1
ATOM 2583 C C . ALA A 1 319 ? 8.729 8.605 -43.335 1.00 88.31 319 ALA A C 1
ATOM 2585 O O . ALA A 1 319 ? 8.111 8.904 -44.357 1.00 88.31 319 ALA A O 1
ATOM 2586 N N . HIS A 1 320 ? 9.777 7.774 -43.352 1.00 90.75 320 HIS A N 1
ATOM 2587 C CA . HIS A 1 320 ? 10.262 7.130 -44.573 1.00 90.75 320 HIS A CA 1
ATOM 2588 C C . HIS A 1 320 ? 9.179 6.284 -45.242 1.00 90.75 320 HIS A C 1
ATOM 2590 O O . HIS A 1 320 ? 8.954 6.441 -46.440 1.00 90.75 320 HIS A O 1
ATOM 2596 N N . ARG A 1 321 ? 8.449 5.465 -44.475 1.00 90.19 321 ARG A N 1
ATOM 2597 C CA . ARG A 1 321 ? 7.342 4.653 -44.999 1.00 90.19 321 ARG A CA 1
ATOM 2598 C C . ARG A 1 321 ? 6.247 5.512 -45.639 1.00 90.19 321 ARG A C 1
ATOM 2600 O O . ARG A 1 321 ? 5.825 5.218 -46.752 1.00 90.19 321 ARG A O 1
ATOM 2607 N N . ILE A 1 322 ? 5.813 6.586 -44.975 1.00 90.00 322 ILE A N 1
ATOM 2608 C CA . ILE A 1 322 ? 4.782 7.500 -45.502 1.00 90.00 322 ILE A CA 1
ATOM 2609 C C . ILE A 1 322 ? 5.260 8.185 -46.788 1.00 90.00 322 ILE A C 1
ATOM 2611 O O . ILE A 1 322 ? 4.498 8.296 -47.750 1.00 90.00 322 ILE A O 1
ATOM 2615 N N . ILE A 1 323 ? 6.515 8.644 -46.817 1.00 90.00 323 ILE A N 1
ATOM 2616 C CA . ILE A 1 323 ? 7.119 9.254 -48.007 1.00 90.00 323 ILE A CA 1
ATOM 2617 C C . ILE A 1 323 ? 7.145 8.233 -49.149 1.00 90.00 323 ILE A C 1
ATOM 2619 O O . ILE A 1 323 ? 6.664 8.529 -50.241 1.00 90.00 323 ILE A O 1
ATOM 2623 N N . GLU A 1 324 ? 7.646 7.022 -48.909 1.00 91.12 324 GLU A N 1
ATOM 2624 C CA . GLU A 1 324 ? 7.678 5.972 -49.926 1.00 91.12 324 GLU A CA 1
ATOM 2625 C C . GLU A 1 324 ? 6.280 5.636 -50.453 1.00 91.12 324 GLU A C 1
ATOM 2627 O O . GLU A 1 324 ? 6.094 5.619 -51.666 1.00 91.12 324 GLU A O 1
ATOM 2632 N N . GLU A 1 325 ? 5.284 5.432 -49.586 1.00 90.44 325 GLU A N 1
ATOM 2633 C CA . GLU A 1 325 ? 3.892 5.163 -49.981 1.00 90.44 325 GLU A CA 1
ATOM 2634 C C . GLU A 1 325 ? 3.301 6.298 -50.836 1.00 90.44 325 GLU A C 1
ATOM 2636 O O . GLU A 1 325 ? 2.659 6.049 -51.863 1.00 90.44 325 GLU A O 1
ATOM 2641 N N . HIS A 1 326 ? 3.549 7.553 -50.448 1.00 85.56 326 HIS A N 1
ATOM 2642 C CA . HIS A 1 326 ? 3.027 8.728 -51.145 1.00 85.56 326 HIS A CA 1
ATOM 2643 C C . HIS A 1 326 ? 3.684 8.965 -52.513 1.00 85.56 326 HIS A C 1
ATOM 2645 O O . HIS A 1 326 ? 3.033 9.470 -53.430 1.00 85.56 326 HIS A O 1
ATOM 2651 N N . TYR A 1 327 ? 4.970 8.638 -52.659 1.00 84.00 327 TYR A N 1
ATOM 2652 C CA . TYR A 1 327 ? 5.722 8.905 -53.888 1.00 84.00 327 TYR A CA 1
ATOM 2653 C C . TYR A 1 327 ? 5.872 7.685 -54.812 1.00 84.00 327 TYR A C 1
ATOM 2655 O O . TYR A 1 327 ? 6.062 7.889 -56.007 1.00 84.00 327 TYR A O 1
ATOM 2663 N N . ARG A 1 328 ? 5.693 6.442 -54.336 1.00 69.88 328 ARG A N 1
ATOM 2664 C CA . ARG A 1 328 ? 5.601 5.242 -55.202 1.00 69.88 328 ARG A CA 1
ATOM 2665 C C . ARG A 1 328 ? 4.298 5.146 -55.989 1.00 69.88 328 ARG A C 1
ATOM 2667 O O . ARG A 1 328 ? 4.263 4.469 -57.004 1.00 69.88 328 ARG A O 1
ATOM 2674 N N . THR A 1 329 ? 3.229 5.801 -55.543 1.00 57.97 329 THR A N 1
ATOM 2675 C CA . THR A 1 329 ? 1.919 5.804 -56.224 1.00 57.97 329 THR A CA 1
ATOM 2676 C C . THR A 1 329 ? 1.808 6.855 -57.341 1.00 57.97 329 THR A C 1
ATOM 2678 O O . THR A 1 329 ? 0.719 7.080 -57.867 1.00 57.97 329 THR A O 1
ATOM 2681 N N . LYS A 1 330 ? 2.920 7.518 -57.700 1.00 55.50 330 LYS A N 1
ATOM 2682 C CA . LYS A 1 330 ? 3.002 8.543 -58.758 1.00 55.50 330 LYS A CA 1
ATOM 2683 C C . LYS A 1 330 ? 3.750 8.101 -60.027 1.00 55.50 330 LYS A C 1
ATOM 2685 O O . LYS A 1 330 ? 4.011 8.951 -60.878 1.00 55.50 330 LYS A O 1
ATOM 2690 N N . GLU A 1 331 ? 4.048 6.813 -60.168 1.00 50.12 331 GLU A N 1
ATOM 2691 C CA . GLU A 1 331 ? 4.319 6.168 -61.468 1.00 50.12 331 GLU A CA 1
ATOM 2692 C C . GLU A 1 331 ? 3.058 5.446 -61.949 1.00 50.12 331 GLU A C 1
ATOM 2694 O O . GLU A 1 331 ? 2.789 5.500 -63.172 1.00 50.12 331 GLU A O 1
#

Sequence (331 aa):
MNAQLNHSLATAPNYPDKTAVHFAAQIVADGYYGGEKSNEVFFLYPSDVLASQHDFAFNGWGKDFTKPQSETKWNDVFVWPSTLDNPGIPVDAGVVFLPEKTPVDPETGSKYASEVKVVDGEEKRVMIEDEKLVSAFVEWAQNLTDESPATMALKEYEQKRNYWKEQDQQRSCIDVFRQEMIKLSFCEEAADDLGTDVFVEWMGMGKLHWQEDIAFEEAMQRLLKKSGANWKRAENTISTREYWKVYFEQHPEQKPKHLVFYDGTPTTAIHEFQTRHNIGQADTSKKEGDLLGFDERHVLDMREDPRANRGYDELVATAHRIIEEHYRTKE

Organism: NCBI:txid1619039

Secondary structure (DSSP, 8-state):
----S------S-HHHHHHSEEEESSS--HHHH-SSTTS--EEE--HHHHHHHSEEEESSTT--TTS--S-SSS-EEEEE-SSTT---S-GGGSEEEEESS-EE-TTT--SB-EEEEEETTEEEEEEPB-HHHHHHHHHHHHT--TTSHHHHHHHHHHHH--TTTHHHHHHHHHHHHHHHHHHTT--HHHHHHHHHHHHHHHHHHTSS---TTS-HHHHHHHHHHHHTTTBPBPSS-EEHHHHHHHHHHH-GGGS-SSEEEE-S-HHHHHHHHHHHTTBTB---SSS----TT-GGG--S-TTT-HHHHHHHHHHHHHHHHHHHHHHHTT-

pLDDT: mean 82.45, std 14.21, range [34.06, 98.19]

Radius of gyration: 25.08 Å; chains: 1; bounding box: 64×48×91 Å

Foldseek 3Di:
DDLDQDDDDDDDDPPLVVQFDKDAPPAPVCVHNNRDPLFGKDWDADLQLQQQQWDKDFQDPPDHPPDDDPDRVRRIITTGDPDSVDPHDDRQNTAIEGAFFQWADLVPLHQFDWDWDQDPNDTDIGFDFPVQLLVLQLVVQVPDDCPPQLNVLLVVLVVPVDPVCNVVSLVVSLVSQLVVSVVSVQDSLLSSQLSVLQSVCCVVPVHLPDDPPDDSSVVSVVSCVSSVRRTHGDDDTDGSNVSVVVVCVVVVVPDHPRYDHDYDGSRVRVVVVCVVQVNPDPPPDPDDDDPSPSVVSDDPDLVPDCSNCVVVVVVVVVVVVVVCVVVVVVD